Protein 6GGP (pdb70)

Sequence (212 aa):
AIIDEIKSRGYLLVGLSADFPPFEFVDEENGNIVGFDVDLAKEIARRLGVELKKIVDMTTFDGLIPSLLTKKIDVIIISGMTTITEERKKVVAFSDPYFFDDAGQVIVVRRKKDSSDFRPKKTYEDLVGKTVAVQIGTTGDIIEVSKYDGIKVVRFDDKKFTTDAFLLELKRGRADAVVLDSSSATARRAFVAKNPDLVVIISSGVLSSSEQYGIAVVRKEDTDLLEFINSSSVLREL

InterPro domains:
  IPR001320 Ionotropic glutamate receptor, C-terminal [SM00079] (29-246)
  IPR001638 Solute-binding protein family 3/N-terminal domain of MltF [PF00497] (30-245)
  IPR001638 Solute-binding protein family 3/N-terminal domain of MltF [SM00062] (29-246)

Structure (mmCIF, N/CA/C/O backbone):
data_6GGP
#
_entry.id   6GGP
#
_cell.length_a   34.707
_cell.length_b   71.063
_cell.length_c   88.386
_cell.angle_alpha   90.00
_cell.angle_beta   90.00
_cell.angle_gamma   90.00
#
_symmetry.space_group_name_H-M   'P 21 21 21'
#
loop_
_entity.id
_entity.type
_entity.pdbx_description
1 polymer 'Amino acid ABC transporter, periplasmic amino acid-binding protein'
2 water water
#
loop_
_atom_site.group_PDB
_atom_site.id
_atom_site.type_symbol
_atom_site.label_atom_id
_atom_site.label_alt_id
_atom_site.label_comp_id
_atom_site.label_asym_id
_atom_s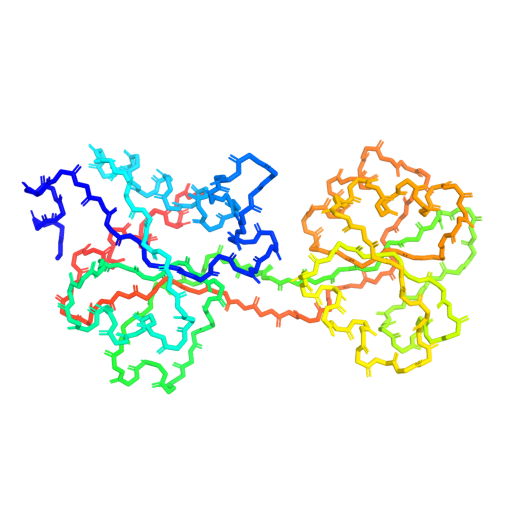ite.label_entity_id
_atom_site.label_seq_id
_atom_site.pdbx_PDB_ins_code
_atom_site.Cartn_x
_atom_site.Cartn_y
_atom_site.Cartn_z
_atom_site.occupancy
_atom_site.B_iso_or_equiv
_atom_site.auth_seq_id
_atom_site.auth_comp_id
_atom_site.auth_asym_id
_atom_site.auth_atom_id
_atom_site.pdbx_PDB_model_num
ATOM 1 N N . ALA A 1 1 ? 10.532 -8.963 -7.677 1.00 11.95 20 ALA A N 1
ATOM 2 C CA . ALA A 1 1 ? 9.407 -9.732 -7.180 1.00 10.52 20 ALA A CA 1
ATOM 3 C C . ALA A 1 1 ? 8.121 -8.958 -7.482 1.00 8.97 20 ALA A C 1
ATOM 4 O O . ALA A 1 1 ? 8.168 -7.966 -8.198 1.00 9.52 20 ALA A O 1
ATOM 6 N N A ILE A 1 2 ? 6.997 -9.386 -6.934 0.50 9.27 21 ILE A N 1
ATOM 7 N N B ILE A 1 2 ? 7.002 -9.408 -6.935 0.50 9.43 21 ILE A N 1
ATOM 8 C CA A ILE A 1 2 ? 5.760 -8.736 -7.289 0.50 8.80 21 ILE A CA 1
ATOM 9 C CA B ILE A 1 2 ? 5.740 -8.782 -7.229 0.50 9.18 21 ILE A CA 1
ATOM 10 C C A ILE A 1 2 ? 5.707 -7.305 -6.886 0.50 8.23 21 ILE A C 1
ATOM 11 C C B ILE A 1 2 ? 5.732 -7.322 -6.892 0.50 8.20 21 ILE A C 1
ATOM 12 O O A ILE A 1 2 ? 5.195 -6.464 -7.650 0.50 8.71 21 ILE A O 1
ATOM 13 O O B ILE A 1 2 ? 5.275 -6.485 -7.698 0.50 8.72 21 ILE A O 1
ATOM 22 N N . ASP A 1 3 ? 6.212 -6.962 -5.704 1.00 8.31 22 ASP A N 1
ATOM 23 C CA . ASP A 1 3 ? 6.149 -5.536 -5.300 1.00 8.20 22 ASP A CA 1
ATOM 24 C C . ASP A 1 3 ? 6.896 -4.653 -6.289 1.00 8.25 22 ASP A C 1
ATOM 25 O O . ASP A 1 3 ? 6.437 -3.562 -6.593 1.00 8.26 22 ASP A O 1
ATOM 30 N N . GLU A 1 4 ? 8.070 -5.094 -6.766 1.00 8.76 23 GLU A N 1
ATOM 31 C CA . GLU A 1 4 ? 8.845 -4.309 -7.707 1.00 8.75 23 GLU A CA 1
ATOM 32 C C . GLU A 1 4 ? 8.090 -4.138 -9.020 1.00 8.44 23 GLU A C 1
ATOM 33 O O . GLU A 1 4 ? 8.113 -3.049 -9.618 1.00 9.42 23 GLU A O 1
ATOM 39 N N . ILE A 1 5 ? 7.465 -5.194 -9.500 1.00 8.09 24 ILE A N 1
ATOM 40 C CA . ILE A 1 5 ? 6.719 -5.153 -10.755 1.00 8.03 24 ILE A CA 1
ATOM 41 C C . ILE A 1 5 ? 5.585 -4.174 -10.646 1.00 7.92 24 ILE A C 1
ATOM 42 O O . ILE A 1 5 ? 5.401 -3.302 -11.500 1.00 8.77 24 ILE A O 1
ATOM 47 N N . LYS A 1 6 ? 4.753 -4.339 -9.610 1.00 7.93 25 LYS A N 1
ATOM 48 C CA . LYS A 1 6 ? 3.609 -3.446 -9.474 1.00 7.85 25 LYS A CA 1
ATOM 49 C C . LYS A 1 6 ? 4.001 -2.028 -9.190 1.00 7.22 25 LYS A C 1
ATOM 50 O O . LYS A 1 6 ? 3.342 -1.094 -9.657 1.00 8.07 25 LYS A O 1
ATOM 56 N N . SER A 1 7 ? 5.076 -1.846 -8.442 1.00 7.54 26 SER A N 1
ATOM 57 C CA . SER A 1 7 ? 5.501 -0.485 -8.120 1.00 7.74 26 SER A CA 1
ATOM 58 C C . SER A 1 7 ? 6.079 0.218 -9.343 1.00 8.59 26 SER A C 1
ATOM 59 O O . SER A 1 7 ? 5.944 1.447 -9.429 1.00 9.64 26 SER A O 1
ATOM 62 N N . ARG A 1 8 ? 6.665 -0.508 -10.292 1.00 10.24 27 ARG A N 1
ATOM 63 C CA . ARG A 1 8 ? 7.104 0.132 -11.560 1.00 11.76 27 ARG A CA 1
ATOM 64 C C . ARG A 1 8 ? 6.017 0.244 -12.579 1.00 11.00 27 ARG A C 1
ATOM 65 O O . ARG A 1 8 ? 6.085 1.170 -13.402 1.00 12.16 27 ARG A O 1
ATOM 73 N N . GLY A 1 9 ? 5.047 -0.645 -12.555 1.00 10.39 28 GLY A N 1
ATOM 74 C CA . GLY A 1 9 ? 3.897 -0.579 -13.419 1.00 10.77 28 GLY A CA 1
ATOM 75 C C . GLY A 1 9 ? 3.947 -1.462 -14.686 1.00 10.19 28 GLY A C 1
ATOM 76 O O . GLY A 1 9 ? 3.024 -1.404 -15.522 1.00 12.05 28 GLY A O 1
ATOM 77 N N . TYR A 1 10 ? 4.998 -2.280 -14.802 1.00 9.78 29 TYR A N 1
ATOM 78 C CA . TYR A 1 10 ? 5.131 -3.106 -15.970 1.00 10.16 29 TYR A CA 1
ATOM 79 C C . TYR A 1 10 ? 5.961 -4.325 -15.606 1.00 9.01 29 TYR A C 1
ATOM 80 O O . TYR A 1 10 ? 6.878 -4.259 -14.783 1.00 9.83 29 TYR A O 1
ATOM 89 N N . LEU A 1 11 ? 5.677 -5.408 -16.301 1.00 9.17 30 LEU A N 1
ATOM 90 C CA . LEU A 1 11 ? 6.411 -6.689 -16.249 1.00 8.58 30 LEU A CA 1
ATOM 91 C C . LEU A 1 11 ? 7.428 -6.687 -17.360 1.00 7.82 30 LEU A C 1
ATOM 92 O O . LEU A 1 11 ? 7.065 -6.475 -18.506 1.00 9.59 30 LEU A O 1
ATOM 97 N N . LEU A 1 12 ? 8.680 -6.956 -17.011 1.00 7.90 31 LEU A N 1
ATOM 98 C CA . LEU A 1 12 ? 9.790 -7.032 -17.991 1.00 7.67 31 LEU A CA 1
ATOM 99 C C . LEU A 1 12 ? 10.032 -8.535 -18.305 1.00 7.33 31 LEU A C 1
ATOM 100 O O . LEU A 1 12 ? 10.470 -9.297 -17.445 1.00 8.01 31 LEU A O 1
ATOM 105 N N . VAL A 1 13 ? 9.758 -8.912 -19.538 1.00 7.34 32 VAL A N 1
ATOM 106 C CA . VAL A 1 13 ? 9.920 -10.279 -20.005 1.00 7.26 32 VAL A CA 1
ATOM 107 C C . VAL A 1 13 ? 11.050 -10.329 -21.028 1.00 7.12 32 VAL A C 1
ATOM 108 O O . VAL A 1 13 ? 10.975 -9.650 -22.034 1.00 8.21 32 VAL A O 1
ATOM 112 N N . GLY A 1 14 ? 12.087 -11.136 -20.750 1.00 7.15 33 GLY A N 1
ATOM 113 C CA . GLY A 1 14 ? 13.150 -11.337 -21.710 1.00 7.26 33 GLY A CA 1
ATOM 114 C C . GLY A 1 14 ? 12.876 -12.513 -22.625 1.00 6.66 33 GLY A C 1
ATOM 115 O O . GLY A 1 14 ? 12.392 -13.553 -22.207 1.00 6.78 33 GLY A O 1
ATOM 116 N N . LEU A 1 15 ? 13.245 -12.334 -23.886 1.00 6.65 34 LEU A N 1
ATOM 117 C CA . LEU A 1 15 ? 13.182 -13.383 -24.868 1.00 6.84 34 LEU A CA 1
ATOM 118 C C . LEU A 1 15 ? 14.170 -13.095 -25.995 1.00 6.42 34 LEU A C 1
ATOM 119 O O . LEU A 1 15 ? 14.737 -12.024 -26.071 1.00 7.18 34 LEU A O 1
ATOM 124 N N . SER A 1 16 ? 14.326 -14.095 -26.881 1.00 6.73 35 SER A N 1
ATOM 125 C CA . SER A 1 16 ? 15.096 -13.984 -28.098 1.00 6.80 35 SER A CA 1
ATOM 126 C C . SER A 1 16 ? 14.167 -14.215 -29.269 1.00 6.64 35 SER A C 1
ATOM 127 O O . SER A 1 16 ? 13.741 -15.350 -29.507 1.00 7.08 35 SER A O 1
ATOM 130 N N . ALA A 1 17 ? 13.836 -13.153 -29.988 1.00 6.84 36 ALA A N 1
ATOM 131 C CA . ALA A 1 17 ? 12.762 -13.158 -31.008 1.00 6.96 36 ALA A CA 1
ATOM 132 C C . ALA A 1 17 ? 13.203 -13.728 -32.341 1.00 7.16 36 ALA A C 1
ATOM 133 O O . ALA A 1 17 ? 13.034 -13.070 -33.384 1.00 8.20 36 ALA A O 1
ATOM 135 N N . ASP A 1 18 ? 13.717 -14.954 -32.324 1.00 7.25 37 ASP A N 1
ATOM 136 C CA . ASP A 1 18 ? 14.169 -15.673 -33.502 1.00 7.95 37 ASP A CA 1
ATOM 137 C C . ASP A 1 18 ? 13.673 -17.112 -33.459 1.00 8.23 37 ASP A C 1
ATOM 138 O O . ASP A 1 18 ? 14.323 -17.986 -34.014 1.00 9.71 37 ASP A O 1
ATOM 143 N N . PHE A 1 19 ? 12.524 -17.342 -32.857 1.00 7.61 38 PHE A N 1
ATOM 144 C CA . PHE A 1 19 ? 12.010 -18.677 -32.622 1.00 7.76 38 PHE A CA 1
ATOM 145 C C . PHE A 1 19 ? 10.516 -18.751 -32.821 1.00 7.52 38 PHE A C 1
ATOM 146 O O . PHE A 1 19 ? 9.736 -18.929 -31.894 1.00 7.39 38 PHE A O 1
ATOM 154 N N . PRO A 1 20 ? 10.059 -18.602 -34.074 1.00 7.63 39 PRO A N 1
ATOM 155 C CA . PRO A 1 20 ? 8.633 -18.812 -34.344 1.00 7.91 39 PRO A CA 1
ATOM 156 C C . PRO A 1 20 ? 8.270 -20.237 -34.017 1.00 7.90 39 PRO A C 1
ATOM 157 O O . PRO A 1 20 ? 9.092 -21.131 -34.211 1.00 7.94 39 PRO A O 1
ATOM 161 N N . PRO A 1 21 ? 7.018 -20.486 -33.602 1.00 7.73 40 PRO A N 1
ATOM 162 C CA . PRO A 1 21 ? 5.912 -19.534 -33.364 1.00 7.45 40 PRO A CA 1
ATOM 163 C C . PRO A 1 21 ? 5.872 -19.019 -31.940 1.00 7.72 40 PRO A C 1
ATOM 164 O O . PRO A 1 21 ? 4.867 -18.424 -31.551 1.00 8.23 40 PRO A O 1
ATOM 168 N N . PHE A 1 22 ? 6.940 -19.199 -31.180 1.00 7.57 41 PHE A N 1
ATOM 169 C CA . PHE A 1 22 ? 6.978 -18.806 -29.764 1.00 7.21 41 PHE A CA 1
ATOM 170 C C . PHE A 1 22 ? 7.301 -17.329 -29.595 1.00 6.94 41 PHE A C 1
ATOM 171 O O . PHE A 1 22 ? 6.612 -16.642 -28.841 1.00 7.14 41 PHE A O 1
ATOM 179 N N . GLU A 1 23 ? 8.325 -16.847 -30.273 1.00 7.17 42 GLU A N 1
ATOM 180 C CA . GLU A 1 23 ? 8.678 -15.426 -30.284 1.00 7.18 42 GLU A CA 1
ATOM 181 C C . GLU A 1 23 ? 9.350 -15.128 -31.585 1.00 7.27 42 GLU A C 1
ATOM 182 O O . GLU A 1 23 ? 10.374 -15.743 -31.916 1.00 8.06 42 GLU A O 1
ATOM 188 N N . PHE A 1 24 ? 8.839 -14.154 -32.335 1.00 7.94 43 PHE A N 1
ATOM 189 C CA . PHE A 1 24 ? 9.404 -13.802 -33.622 1.00 9.00 43 PHE A CA 1
ATOM 190 C C . PHE A 1 24 ? 8.956 -12.390 -33.964 1.00 8.53 43 PHE A C 1
ATOM 191 O O . PHE A 1 24 ? 8.031 -11.867 -33.381 1.00 9.26 43 PHE A O 1
ATOM 199 N N . VAL A 1 25 ? 9.608 -11.805 -34.953 1.00 10.48 44 VAL A N 1
ATOM 200 C CA . VAL A 1 25 ? 9.237 -10.475 -35.433 1.00 9.91 44 VAL A CA 1
ATOM 201 C C . VAL A 1 25 ? 8.364 -10.650 -36.665 1.00 10.25 44 VAL A C 1
ATOM 202 O O . VAL A 1 25 ? 8.785 -11.274 -37.635 1.00 11.91 44 VAL A O 1
ATOM 206 N N . ASP A 1 26 ? 7.150 -10.106 -36.648 1.00 8.73 45 ASP A N 1
ATOM 207 C CA . ASP A 1 26 ? 6.238 -10.206 -37.750 1.00 9.61 45 ASP A CA 1
ATOM 208 C C . ASP A 1 26 ? 6.618 -9.236 -38.855 1.00 8.77 45 ASP A C 1
ATOM 209 O O . ASP A 1 26 ? 7.590 -8.499 -38.775 1.00 8.65 45 ASP A O 1
ATOM 214 N N . GLU A 1 27 ? 5.831 -9.249 -39.923 1.00 9.57 46 GLU A N 1
ATOM 215 C CA A GLU A 1 27 ? 6.121 -8.453 -41.123 0.50 9.68 46 GLU A CA 1
ATOM 216 C CA B GLU A 1 27 ? 6.145 -8.470 -41.113 0.50 9.85 46 GLU A CA 1
ATOM 217 C C . GLU A 1 27 ? 6.066 -6.966 -40.864 1.00 9.01 46 GLU A C 1
ATOM 218 O O . GLU A 1 27 ? 6.626 -6.214 -41.662 1.00 10.84 46 GLU A O 1
ATOM 229 N N . ASN A 1 28 ? 5.391 -6.540 -39.817 1.00 9.70 47 ASN A N 1
ATOM 230 C CA . ASN A 1 28 ? 5.285 -5.128 -39.450 1.00 10.56 47 ASN A CA 1
ATOM 231 C C . ASN A 1 28 ? 6.216 -4.700 -38.354 1.00 10.52 47 ASN A C 1
ATOM 232 O O . ASN A 1 28 ? 6.137 -3.558 -37.904 1.00 12.81 47 ASN A O 1
ATOM 237 N N . GLY A 1 29 ? 7.117 -5.607 -37.933 1.00 9.94 48 GLY A N 1
ATOM 238 C CA . GLY A 1 29 ? 8.097 -5.246 -36.980 1.00 10.16 48 GLY A CA 1
ATOM 239 C C . GLY A 1 29 ? 7.708 -5.448 -35.540 1.00 10.52 48 GLY A C 1
ATOM 240 O O . GLY A 1 29 ? 8.403 -4.895 -34.684 1.00 14.04 48 GLY A O 1
ATOM 241 N N . ASN A 1 30 ? 6.646 -6.185 -35.255 1.00 8.96 49 ASN A N 1
ATOM 242 C CA . ASN A 1 30 ? 6.215 -6.458 -33.897 1.00 9.32 49 ASN A CA 1
ATOM 243 C C . ASN A 1 30 ? 6.664 -7.798 -33.440 1.00 8.26 49 ASN A C 1
ATOM 244 O O . ASN A 1 30 ? 6.614 -8.782 -34.174 1.00 8.89 49 ASN A O 1
ATOM 249 N N . ILE A 1 31 ? 7.050 -7.885 -32.178 1.00 8.62 50 ILE A N 1
ATOM 250 C CA . ILE A 1 31 ? 7.414 -9.185 -31.562 1.00 8.41 50 ILE A CA 1
ATOM 251 C C . ILE A 1 31 ? 6.111 -9.865 -31.103 1.00 8.31 50 ILE A C 1
ATOM 252 O O . ILE A 1 31 ? 5.354 -9.302 -30.311 1.00 9.34 50 ILE A O 1
ATOM 257 N N . VAL A 1 32 ? 5.883 -11.044 -31.635 1.00 8.20 51 VAL A N 1
ATOM 258 C CA . VAL A 1 32 ? 4.647 -11.792 -31.432 1.00 8.28 51 VAL A CA 1
ATOM 259 C C . VAL A 1 32 ? 4.983 -13.277 -31.197 1.00 7.76 51 VAL A C 1
ATOM 260 O O . VAL A 1 32 ? 6.120 -13.704 -31.402 1.00 8.47 51 VAL A O 1
ATOM 264 N N . GLY A 1 33 ? 3.973 -14.042 -30.775 1.00 7.69 52 GLY A N 1
ATOM 265 C CA . GLY A 1 33 ? 4.084 -15.466 -30.682 1.00 7.55 52 GLY A CA 1
ATOM 266 C C . GLY A 1 33 ? 3.450 -16.001 -29.416 1.00 7.49 52 GLY A C 1
ATOM 267 O O . GLY A 1 33 ? 2.952 -15.265 -28.584 1.00 7.71 52 GLY A O 1
ATOM 268 N N . PHE A 1 34 ? 3.497 -17.330 -29.263 1.00 7.40 53 PHE A N 1
ATOM 269 C CA . PHE A 1 34 ? 2.839 -17.975 -28.152 1.00 7.75 53 PHE A CA 1
ATOM 270 C C . PHE A 1 34 ? 3.404 -17.489 -26.799 1.00 7.02 53 PHE A C 1
ATOM 271 O O . PHE A 1 34 ? 2.671 -17.395 -25.819 1.00 7.78 53 PHE A O 1
ATOM 279 N N . ASP A 1 35 ? 4.710 -17.277 -26.741 1.00 7.02 54 ASP A N 1
ATOM 280 C CA . ASP A 1 35 ? 5.327 -16.810 -25.497 1.00 7.09 54 ASP A CA 1
ATOM 281 C C . ASP A 1 35 ? 4.920 -15.371 -25.180 1.00 7.02 54 ASP A C 1
ATOM 282 O O . ASP A 1 35 ? 4.754 -15.001 -24.033 1.00 7.43 54 ASP A O 1
ATOM 287 N N . VAL A 1 36 ? 4.764 -14.547 -26.229 1.00 7.20 55 VAL A N 1
ATOM 288 C CA . VAL A 1 36 ? 4.245 -13.220 -26.047 1.00 7.51 55 VAL A CA 1
ATOM 289 C C . VAL A 1 36 ? 2.798 -13.262 -25.549 1.00 7.57 55 VAL A C 1
ATOM 290 O O . VAL A 1 36 ? 2.425 -12.494 -24.656 1.00 8.11 55 VAL A O 1
ATOM 294 N N . ASP A 1 37 ? 1.977 -14.167 -26.102 1.00 7.87 56 ASP A N 1
ATOM 295 C CA . ASP A 1 37 ? 0.598 -14.299 -25.669 1.00 7.98 56 ASP A CA 1
ATOM 296 C C . ASP A 1 37 ? 0.541 -14.654 -24.169 1.00 7.70 56 ASP A C 1
ATOM 297 O O . ASP A 1 37 ? -0.254 -14.113 -23.401 1.00 8.46 56 ASP A O 1
ATOM 302 N N . LEU A 1 38 ? 1.408 -15.553 -23.746 1.00 7.69 57 LEU A N 1
ATOM 303 C CA . LEU A 1 38 ? 1.468 -15.957 -22.344 1.00 7.67 57 LEU A CA 1
ATOM 304 C C . LEU A 1 38 ? 1.906 -14.790 -21.494 1.00 7.31 57 LEU A C 1
ATOM 305 O O . LEU A 1 38 ? 1.343 -14.516 -20.428 1.00 8.00 57 LEU A O 1
ATOM 310 N N . ALA A 1 39 ? 2.967 -14.107 -21.904 1.00 7.60 58 ALA A N 1
ATOM 311 C CA . ALA A 1 39 ? 3.431 -12.914 -21.211 1.00 7.88 58 ALA A CA 1
ATOM 312 C C . ALA A 1 39 ? 2.318 -11.890 -21.018 1.00 7.75 58 ALA A C 1
ATOM 313 O O . ALA A 1 39 ? 2.169 -11.301 -19.956 1.00 8.13 58 ALA A O 1
ATOM 315 N N . LYS A 1 40 ? 1.544 -11.666 -22.080 1.00 7.75 59 LYS A N 1
ATOM 316 C CA . LYS A 1 40 ? 0.447 -10.734 -22.013 1.00 7.98 59 LYS A CA 1
ATOM 317 C C . LYS A 1 40 ? -0.575 -11.157 -20.991 1.00 7.89 59 LYS A C 1
ATOM 318 O O . LYS A 1 40 ? -1.153 -10.321 -20.276 1.00 8.54 59 LYS A O 1
ATOM 324 N N . GLU A 1 41 ? -0.867 -12.446 -20.918 1.00 7.87 60 GLU A N 1
ATOM 325 C CA . GLU A 1 41 ? -1.859 -12.972 -19.988 1.00 8.32 60 GLU A CA 1
ATOM 326 C C . GLU A 1 41 ? -1.390 -12.849 -18.531 1.00 7.87 60 GLU A C 1
ATOM 327 O O . GLU A 1 41 ? -2.177 -12.507 -17.657 1.00 8.56 60 GLU A O 1
ATOM 333 N N . ILE A 1 42 ? -0.116 -13.115 -18.294 1.00 7.87 61 ILE A N 1
ATOM 334 C CA . ILE A 1 42 ? 0.438 -12.931 -16.973 1.00 8.33 61 ILE A CA 1
ATOM 335 C C . ILE A 1 42 ? 0.377 -11.460 -16.564 1.00 7.47 61 ILE A C 1
ATOM 336 O O . ILE A 1 42 ? -0.054 -11.121 -15.464 1.00 8.60 61 ILE A O 1
ATOM 341 N N . ALA A 1 43 ? 0.747 -10.586 -17.468 1.00 7.86 62 ALA A N 1
ATOM 342 C CA . ALA A 1 43 ? 0.661 -9.137 -17.204 1.00 7.80 62 ALA A CA 1
ATOM 343 C C . ALA A 1 43 ? -0.767 -8.706 -16.955 1.00 8.05 62 ALA A C 1
ATOM 344 O O . ALA A 1 43 ? -1.018 -7.931 -16.032 1.00 8.80 62 ALA A O 1
ATOM 346 N N . ARG A 1 44 ? -1.709 -9.238 -17.711 1.00 8.14 63 ARG A N 1
ATOM 347 C CA . ARG A 1 44 ? -3.118 -8.905 -17.525 1.00 8.81 63 ARG A CA 1
ATOM 348 C C . ARG A 1 44 ? -3.582 -9.279 -16.133 1.00 8.74 63 ARG A C 1
ATOM 349 O O . ARG A 1 44 ? -4.273 -8.531 -15.436 1.00 9.61 63 ARG A O 1
ATOM 357 N N . ARG A 1 45 ? -3.205 -10.485 -15.706 1.00 9.21 64 ARG A N 1
ATOM 358 C CA . ARG A 1 45 ? -3.615 -10.986 -14.389 1.00 8.89 64 ARG A CA 1
ATOM 359 C C . ARG A 1 45 ? -2.953 -10.235 -13.254 1.00 9.26 64 ARG A C 1
ATOM 360 O O . ARG A 1 45 ? -3.558 -10.061 -12.217 1.00 10.69 64 ARG A O 1
ATOM 368 N N . LEU A 1 46 ? -1.731 -9.749 -13.447 1.00 9.23 65 LEU A N 1
ATOM 369 C CA . LEU A 1 46 ? -1.106 -8.842 -12.510 1.00 9.83 65 LEU A CA 1
ATOM 370 C C . LEU A 1 46 ? -1.744 -7.435 -12.520 1.00 9.50 65 LEU A C 1
ATOM 371 O O . LEU A 1 46 ? -1.706 -6.716 -11.537 1.00 10.48 65 LEU A O 1
ATOM 376 N N . GLY A 1 47 ? -2.290 -7.070 -13.671 1.00 9.91 66 GLY A N 1
ATOM 377 C CA . GLY A 1 47 ? -2.829 -5.742 -13.923 1.00 10.03 66 GLY A CA 1
ATOM 378 C C . GLY A 1 47 ? -1.829 -4.656 -14.297 1.00 9.30 66 GLY A C 1
ATOM 379 O O . GLY A 1 47 ? -2.089 -3.511 -14.080 1.00 11.88 66 GLY A O 1
ATOM 380 N N . VAL A 1 48 ? -0.708 -5.092 -14.888 1.00 9.70 67 VAL A N 1
ATOM 381 C CA . VAL A 1 48 ? 0.351 -4.200 -15.257 1.00 9.54 67 VAL A CA 1
ATOM 382 C C . VAL A 1 48 ? 0.571 -4.276 -16.780 1.00 9.35 67 VAL A C 1
ATOM 383 O O . VAL A 1 48 ? 0.136 -5.214 -17.431 1.00 10.56 67 VAL A O 1
ATOM 387 N N . GLU A 1 49 ? 1.324 -3.327 -17.313 1.00 10.41 68 GLU A N 1
ATOM 388 C CA . GLU A 1 49 ? 1.712 -3.360 -18.722 1.00 11.14 68 GLU A CA 1
ATOM 389 C C . GLU A 1 49 ? 2.804 -4.388 -18.907 1.00 9.42 68 GLU A C 1
ATOM 390 O O . GLU A 1 49 ? 3.462 -4.805 -17.980 1.00 11.94 68 GLU A O 1
ATOM 396 N N . LEU A 1 50 ? 2.980 -4.828 -20.128 1.00 10.27 69 LEU A N 1
ATOM 397 C CA . LEU A 1 50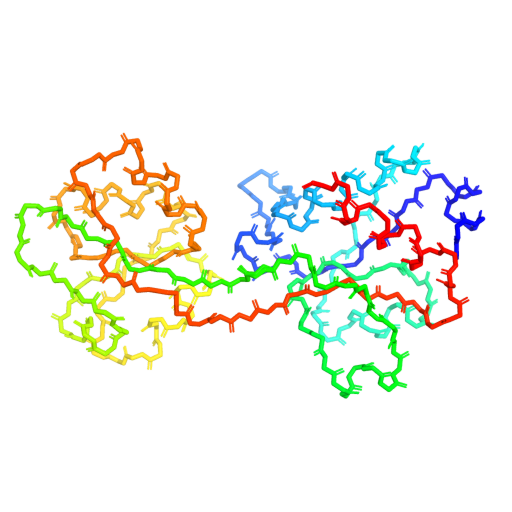 ? 4.029 -5.731 -20.543 1.00 9.21 69 LEU A CA 1
ATOM 398 C C . LEU A 1 50 ? 5.076 -4.973 -21.305 1.00 8.75 69 LEU A C 1
ATOM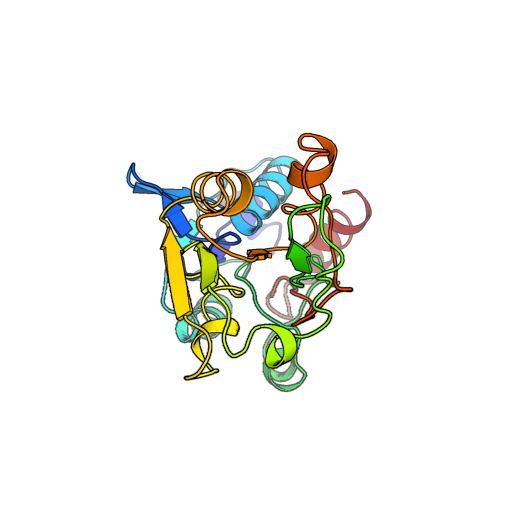 399 O O . LEU A 1 50 ? 4.740 -4.287 -22.269 1.00 10.54 69 LEU A O 1
ATOM 404 N N . LYS A 1 51 ? 6.367 -5.203 -20.963 1.00 8.80 70 LYS A N 1
ATOM 405 C CA A LYS A 1 51 ? 7.463 -4.785 -21.787 0.50 9.85 70 LYS A CA 1
ATOM 406 C CA B LYS A 1 51 ? 7.458 -4.782 -21.763 0.50 9.24 70 LYS A CA 1
ATOM 407 C C . LYS A 1 51 ? 8.321 -6.004 -22.107 1.00 8.42 70 LYS A C 1
ATOM 408 O O . LYS A 1 51 ? 8.885 -6.634 -21.241 1.00 10.25 70 LYS A O 1
ATOM 419 N N . ILE A 1 52 ? 8.491 -6.248 -23.395 1.00 9.70 71 ILE A N 1
ATOM 420 C CA . ILE A 1 52 ? 9.337 -7.306 -23.897 1.00 9.31 71 ILE A CA 1
ATOM 421 C C . ILE A 1 52 ? 10.716 -6.760 -24.122 1.00 9.35 71 ILE A C 1
ATOM 422 O O . ILE A 1 52 ? 10.884 -5.686 -24.760 1.00 11.46 71 ILE A O 1
ATOM 427 N N . VAL A 1 53 ? 11.743 -7.477 -23.668 1.00 9.07 72 VAL A N 1
ATOM 428 C CA . VAL A 1 53 ? 13.114 -7.129 -23.863 1.00 9.06 72 VAL A CA 1
ATOM 429 C C . VAL A 1 53 ? 13.760 -8.232 -24.723 1.00 8.38 72 VAL A C 1
ATOM 430 O O . VAL A 1 53 ? 13.935 -9.358 -24.246 1.00 8.71 72 VAL A O 1
ATOM 434 N N . ASP A 1 54 ? 14.073 -7.915 -25.960 1.00 8.19 73 ASP A N 1
ATOM 435 C CA . ASP A 1 54 ? 14.654 -8.866 -26.908 1.00 7.91 73 ASP A CA 1
ATOM 436 C C . ASP A 1 54 ? 16.158 -8.848 -26.777 1.00 8.14 73 ASP A C 1
ATOM 437 O O . ASP A 1 54 ? 16.798 -7.796 -26.717 1.00 10.87 73 ASP A O 1
ATOM 442 N N . MET A 1 55 ? 16.754 -10.037 -26.747 1.00 8.00 74 MET A N 1
ATOM 443 C CA . MET A 1 55 ? 18.191 -10.192 -26.639 1.00 8.51 74 MET A CA 1
ATOM 444 C C . MET A 1 55 ? 18.618 -11.540 -27.154 1.00 8.54 74 MET A C 1
ATOM 445 O O . MET A 1 55 ? 17.811 -12.365 -27.516 1.00 8.66 74 MET A O 1
ATOM 450 N N . THR A 1 56 ? 19.923 -11.784 -27.209 1.00 10.00 75 THR A N 1
ATOM 451 C CA A THR A 1 56 ? 20.440 -13.084 -27.555 0.50 11.08 75 THR A CA 1
ATOM 452 C CA B THR A 1 56 ? 20.461 -13.058 -27.538 0.50 9.70 75 THR A CA 1
ATOM 453 C C . THR A 1 56 ? 20.023 -14.113 -26.526 1.00 9.63 75 THR A C 1
ATOM 454 O O . THR A 1 56 ? 19.992 -13.813 -25.333 1.00 10.43 75 THR A O 1
ATOM 461 N N . PHE A 1 57 ? 19.725 -15.324 -26.957 1.00 10.20 76 PHE A N 1
ATOM 462 C CA . PHE A 1 57 ? 19.236 -16.328 -26.038 1.00 10.12 76 PHE A CA 1
ATOM 463 C C . PHE A 1 57 ? 20.189 -16.561 -24.873 1.00 10.11 76 PHE A C 1
ATOM 464 O O . PHE A 1 57 ? 19.778 -16.640 -23.720 1.00 10.17 76 PHE A O 1
ATOM 472 N N . ASP A 1 58 ? 21.509 -16.682 -25.155 1.00 10.79 77 ASP A N 1
ATOM 473 C CA . ASP A 1 58 ? 22.479 -16.860 -24.087 1.00 11.44 77 ASP A CA 1
ATOM 474 C C . ASP A 1 58 ? 22.668 -15.669 -23.166 1.00 10.96 77 ASP A C 1
ATOM 475 O O . ASP A 1 58 ? 23.284 -15.767 -22.120 1.00 12.57 77 ASP A O 1
ATOM 480 N N . GLY A 1 59 ? 22.088 -14.535 -23.504 1.00 10.37 78 GLY A N 1
ATOM 481 C CA . GLY A 1 59 ? 22.049 -13.375 -22.650 1.00 10.49 78 GLY A CA 1
ATOM 482 C C . GLY A 1 59 ? 20.880 -13.336 -21.658 1.00 9.53 78 GLY A C 1
ATOM 483 O O . GLY A 1 59 ? 20.870 -12.507 -20.774 1.00 9.66 78 GLY A O 1
ATOM 484 N N . LEU A 1 60 ? 19.916 -14.254 -21.795 1.00 9.10 79 LEU A N 1
ATOM 485 C CA . LEU A 1 60 ? 18.701 -14.212 -21.005 1.00 8.22 79 LEU A CA 1
ATOM 486 C C . LEU A 1 60 ? 18.947 -14.448 -19.533 1.00 8.05 79 LEU A C 1
ATOM 487 O O . LEU A 1 60 ? 18.519 -13.653 -18.701 1.00 8.44 79 LEU A O 1
ATOM 492 N N . ILE A 1 61 ? 19.613 -15.540 -19.192 1.00 8.52 80 ILE A N 1
ATOM 493 C CA . ILE A 1 61 ? 19.894 -15.805 -17.778 1.00 8.75 80 ILE A CA 1
ATOM 494 C C . ILE A 1 61 ? 20.763 -14.711 -17.191 1.00 9.16 80 ILE A C 1
ATOM 495 O O . ILE A 1 61 ? 20.447 -14.194 -16.111 1.00 9.55 80 ILE A O 1
ATOM 500 N N . PRO A 1 62 ? 21.845 -14.264 -17.867 1.00 9.97 81 PRO A N 1
ATOM 501 C CA . PRO A 1 62 ? 22.567 -13.096 -17.326 1.00 10.56 81 PRO A CA 1
ATOM 502 C C . PRO A 1 62 ? 21.687 -11.897 -17.037 1.00 10.24 81 PRO A C 1
ATOM 503 O O . PRO A 1 62 ? 21.857 -11.247 -16.018 1.00 10.82 81 PRO A O 1
ATOM 507 N N . SER A 1 63 ? 20.779 -11.593 -17.942 1.00 9.74 82 SER A N 1
ATOM 508 C CA . SER A 1 63 ? 19.898 -10.441 -17.779 1.00 9.34 82 SER A CA 1
ATOM 509 C C . SER A 1 63 ? 18.974 -10.623 -16.622 1.00 9.67 82 SER A C 1
ATOM 510 O O . SER A 1 63 ? 18.709 -9.703 -15.846 1.00 10.81 82 SER A O 1
ATOM 513 N N . LEU A 1 64 ? 18.409 -11.832 -16.456 1.00 9.08 83 LEU A N 1
ATOM 514 C CA . LEU A 1 64 ? 17.562 -12.115 -15.348 1.00 9.19 83 LEU A CA 1
ATOM 515 C C . LEU A 1 64 ? 18.306 -11.915 -14.028 1.00 9.66 83 LEU A C 1
ATOM 516 O O . LEU A 1 64 ? 17.806 -11.333 -13.068 1.00 10.03 83 LEU A O 1
ATOM 521 N N . LEU A 1 65 ? 19.539 -12.410 -13.973 1.00 10.11 84 LEU A N 1
ATOM 522 C CA . LEU A 1 65 ? 20.322 -12.272 -12.743 1.00 10.84 84 LEU A CA 1
ATOM 523 C C . LEU A 1 65 ? 20.672 -10.821 -12.413 1.00 12.45 84 LEU A C 1
ATOM 524 O O . LEU A 1 65 ? 20.783 -10.508 -11.234 1.00 14.94 84 LEU A O 1
ATOM 529 N N . THR A 1 66 ? 20.823 -9.970 -13.401 1.00 12.71 85 THR A N 1
ATOM 530 C CA . THR A 1 66 ? 21.041 -8.507 -13.167 1.00 13.54 85 THR A CA 1
ATOM 531 C C . THR A 1 66 ? 19.776 -7.755 -12.900 1.00 11.95 85 THR A C 1
ATOM 532 O O . THR A 1 66 ? 19.872 -6.549 -12.624 1.00 14.08 85 THR A O 1
ATOM 536 N N . LYS A 1 67 ? 18.612 -8.338 -12.998 1.00 11.51 86 LYS A N 1
ATOM 537 C CA . LYS A 1 67 ? 17.330 -7.694 -12.731 1.00 10.73 86 LYS A CA 1
ATOM 538 C C . LYS A 1 67 ? 16.856 -6.783 -13.855 1.00 10.87 86 LYS A C 1
ATOM 539 O O . LYS A 1 67 ? 15.792 -6.134 -13.729 1.00 11.86 86 LYS A O 1
ATOM 545 N N . LYS A 1 68 ? 17.514 -6.868 -15.018 1.00 11.31 87 LYS A N 1
ATOM 546 C CA . LYS A 1 68 ? 17.072 -6.114 -16.138 1.00 11.28 87 LYS A CA 1
ATOM 547 C C . LYS A 1 68 ? 15.747 -6.674 -16.737 1.00 10.17 87 LYS A C 1
ATOM 548 O O . LYS A 1 68 ? 15.028 -5.984 -17.443 1.00 11.48 87 LYS A O 1
ATOM 554 N N . ILE A 1 69 ? 15.474 -7.938 -16.443 1.00 9.06 88 ILE A N 1
ATOM 555 C CA . ILE A 1 69 ? 14.172 -8.542 -16.735 1.00 8.56 88 ILE A CA 1
ATOM 556 C C . ILE A 1 69 ? 13.679 -9.230 -15.477 1.00 8.00 88 ILE A C 1
ATOM 557 O O . ILE A 1 69 ? 14.469 -9.577 -14.594 1.00 9.20 88 ILE A O 1
ATOM 562 N N . ASP A 1 70 ? 12.371 -9.389 -15.380 1.00 7.73 89 ASP A N 1
ATOM 563 C CA . ASP A 1 70 ? 11.738 -10.093 -14.266 1.00 8.76 89 ASP A CA 1
ATOM 564 C C . ASP A 1 70 ? 11.636 -11.593 -14.460 1.00 7.60 89 ASP A C 1
ATOM 565 O O . ASP A 1 70 ? 11.720 -12.354 -13.511 1.00 8.29 89 ASP A O 1
ATOM 570 N N . VAL A 1 71 ? 11.420 -12.019 -15.715 1.00 7.41 90 VAL A N 1
ATOM 571 C CA . VAL A 1 71 ? 11.245 -13.396 -16.070 1.00 7.10 90 VAL A CA 1
ATOM 572 C C . VAL A 1 71 ? 11.790 -13.614 -17.467 1.00 6.91 90 VAL A C 1
ATOM 573 O O . VAL A 1 71 ? 11.913 -12.691 -18.241 1.00 7.39 90 VAL A O 1
ATOM 577 N N . ILE A 1 72 ? 12.034 -14.882 -17.795 1.00 6.88 91 ILE A N 1
ATOM 578 C CA . ILE A 1 72 ? 12.332 -15.357 -19.149 1.00 6.71 91 ILE A CA 1
ATOM 579 C C . ILE A 1 72 ? 11.167 -16.197 -19.642 1.00 6.38 91 ILE A C 1
ATOM 580 O O . ILE A 1 72 ? 10.828 -17.183 -18.990 1.00 7.27 91 ILE A O 1
ATOM 585 N N . ILE A 1 73 ? 10.612 -15.815 -20.786 1.00 6.65 92 ILE A N 1
ATOM 586 C CA A ILE A 1 73 ? 9.593 -16.637 -21.461 0.50 6.37 92 ILE A CA 1
ATOM 587 C CA B ILE A 1 73 ? 9.584 -16.626 -21.461 0.50 7.63 92 ILE A CA 1
ATOM 588 C C . ILE A 1 73 ? 10.039 -16.694 -22.917 1.00 6.71 92 ILE A C 1
ATOM 589 O O . ILE A 1 73 ? 9.783 -15.800 -23.695 1.00 7.17 92 ILE A O 1
ATOM 598 N N . SER A 1 74 ? 10.828 -17.764 -23.254 1.00 6.86 93 SER A N 1
ATOM 599 C CA . SER A 1 74 ? 11.555 -17.739 -24.515 1.00 6.82 93 SER A CA 1
ATOM 600 C C . SER A 1 74 ? 11.909 -19.123 -24.998 1.00 7.05 93 SER A C 1
ATOM 601 O O . SER A 1 74 ? 13.059 -19.386 -25.344 1.00 8.26 93 SER A O 1
ATOM 604 N N . GLY A 1 75 ? 10.957 -20.076 -25.016 1.00 7.19 94 GLY A N 1
ATOM 605 C CA . GLY A 1 75 ? 11.307 -21.389 -25.529 1.00 7.96 94 GLY A CA 1
ATOM 606 C C . GLY A 1 75 ? 12.439 -22.028 -24.765 1.00 7.85 94 GLY A C 1
ATOM 607 O O . GLY A 1 75 ? 13.303 -22.689 -25.363 1.00 8.78 94 GLY A O 1
ATOM 608 N N . MET A 1 76 ? 12.452 -21.842 -23.447 1.00 7.87 95 MET A N 1
ATOM 609 C CA . MET A 1 76 ? 13.563 -22.296 -22.598 1.00 8.61 95 MET A CA 1
ATOM 610 C C . MET A 1 76 ? 13.172 -23.561 -21.871 1.00 8.27 95 MET A C 1
ATOM 611 O O . MET A 1 76 ? 12.224 -23.590 -21.106 1.00 8.72 95 MET A O 1
ATOM 616 N N . THR A 1 77 ? 13.940 -24.626 -22.096 1.00 9.36 96 THR A N 1
ATOM 617 C CA A THR A 1 77 ? 13.768 -25.883 -21.380 0.50 10.76 96 THR A CA 1
ATOM 618 C CA B THR A 1 77 ? 13.754 -25.875 -21.369 0.50 9.89 96 THR A CA 1
ATOM 619 C C . THR A 1 77 ? 14.244 -25.756 -19.934 1.00 10.33 96 THR A C 1
ATOM 620 O O . THR A 1 77 ? 15.134 -24.995 -19.585 1.00 10.70 96 THR A O 1
ATOM 627 N N . ILE A 1 78 ? 13.634 -26.585 -19.063 1.00 11.55 97 ILE A N 1
ATOM 628 C CA . ILE A 1 78 ? 13.918 -26.635 -17.670 1.00 11.59 97 ILE A CA 1
ATOM 629 C C . ILE A 1 78 ? 15.006 -27.677 -17.479 1.00 12.40 97 ILE A C 1
ATOM 630 O O . ILE A 1 78 ? 14.737 -28.883 -17.595 1.00 16.14 97 ILE A O 1
ATOM 635 N N . THR A 1 79 ? 16.215 -27.261 -17.246 1.00 13.44 98 THR A N 1
ATOM 636 C CA . THR A 1 79 ? 17.308 -28.153 -17.064 1.00 14.01 98 THR A CA 1
ATOM 637 C C . THR A 1 79 ? 17.964 -27.994 -15.740 1.00 14.73 98 THR A C 1
ATOM 638 O O . THR A 1 79 ? 17.940 -26.937 -15.102 1.00 13.32 98 THR A O 1
ATOM 642 N N . GLU A 1 80 ? 18.587 -29.066 -15.275 1.00 16.52 99 GLU A N 1
ATOM 643 C CA . GLU A 1 80 ? 19.266 -29.024 -13.977 1.00 16.35 99 GLU A CA 1
ATOM 644 C C . GLU A 1 80 ? 20.391 -27.971 -13.991 1.00 15.34 99 GLU A C 1
ATOM 645 O O . GLU A 1 80 ? 20.667 -27.293 -13.025 1.00 15.42 99 GLU A O 1
ATOM 651 N N . GLU A 1 81 ? 21.059 -27.861 -15.129 1.00 15.19 100 GLU A N 1
ATOM 652 C CA . GLU A 1 81 ? 22.120 -26.915 -15.253 1.00 16.34 100 GLU A CA 1
ATOM 653 C C . GLU A 1 81 ? 21.591 -25.453 -15.061 1.00 14.85 100 GLU A C 1
ATOM 654 O O . GLU A 1 81 ? 22.211 -24.643 -14.317 1.00 15.56 100 GLU A O 1
ATOM 660 N N . ARG A 1 82 ? 20.483 -25.103 -15.670 1.00 13.03 101 ARG A N 1
ATOM 661 C CA . ARG A 1 82 ? 19.911 -23.772 -15.456 1.00 12.15 101 ARG A CA 1
ATOM 662 C C . ARG A 1 82 ? 19.381 -23.617 -14.081 1.00 11.11 101 ARG A C 1
ATOM 663 O O . ARG A 1 82 ? 19.475 -22.536 -13.498 1.00 11.32 101 ARG A O 1
ATOM 671 N N . LYS A 1 83 ? 18.841 -24.708 -13.475 1.00 11.41 102 LYS A N 1
ATOM 672 C CA . LYS A 1 83 ? 18.329 -24.661 -12.125 1.00 11.42 102 LYS A CA 1
ATOM 673 C C . LYS A 1 83 ? 19.384 -24.431 -11.047 1.00 11.55 102 LYS A C 1
ATOM 674 O O . LYS A 1 83 ? 19.049 -24.101 -9.939 1.00 1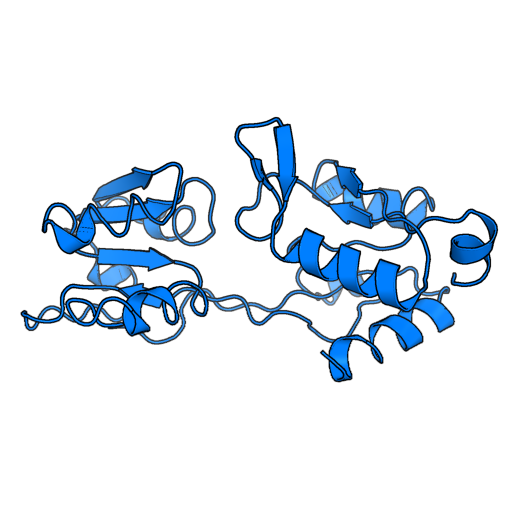3.06 102 LYS A O 1
ATOM 680 N N . LYS A 1 84 ? 20.656 -24.518 -11.421 1.00 11.23 103 LYS A N 1
ATOM 681 C CA . LYS A 1 84 ? 21.679 -24.141 -10.487 1.00 11.88 103 LYS A CA 1
ATOM 682 C C . LYS A 1 84 ? 21.636 -22.653 -10.197 1.00 11.71 103 LYS A C 1
ATOM 683 O O . LYS A 1 84 ? 22.061 -22.241 -9.111 1.00 12.33 103 LYS A O 1
ATOM 689 N N . VAL A 1 85 ? 21.138 -21.843 -11.147 1.00 11.34 104 VAL A N 1
ATOM 690 C CA . VAL A 1 85 ? 21.208 -20.372 -10.991 1.00 11.34 104 VAL A CA 1
ATOM 691 C C . VAL A 1 85 ? 19.865 -19.666 -11.057 1.00 10.14 104 VAL A C 1
ATOM 692 O O . VAL A 1 85 ? 19.813 -18.542 -10.553 1.00 11.19 104 VAL A O 1
ATOM 696 N N . VAL A 1 86 ? 18.830 -20.294 -11.623 1.00 10.12 105 VAL A N 1
ATOM 697 C CA . VAL A 1 86 ? 17.478 -19.682 -11.670 1.00 9.71 105 VAL A CA 1
ATOM 698 C C . VAL A 1 86 ? 16.477 -20.729 -11.234 1.00 9.36 105 VAL A C 1
ATOM 699 O O . VAL A 1 86 ? 16.763 -21.926 -11.143 1.00 11.32 105 VAL A O 1
ATOM 703 N N . ALA A 1 87 ? 15.261 -20.264 -10.941 1.00 9.05 106 ALA A N 1
ATOM 704 C CA . ALA A 1 87 ? 14.108 -21.102 -10.698 1.00 9.44 106 ALA A CA 1
ATOM 705 C C . ALA A 1 87 ? 13.280 -21.162 -11.983 1.00 8.69 106 ALA A C 1
ATOM 706 O O . ALA A 1 87 ? 13.332 -20.286 -12.812 1.00 9.41 106 ALA A O 1
ATOM 708 N N . PHE A 1 88 ? 12.473 -22.205 -12.105 1.00 9.14 107 PHE A N 1
ATOM 709 C CA . PHE A 1 88 ? 11.484 -22.339 -13.167 1.00 9.27 107 PHE A CA 1
ATOM 710 C C . PHE A 1 88 ? 10.117 -22.559 -12.631 1.00 8.79 107 PHE A C 1
ATOM 711 O O . PHE A 1 88 ? 9.897 -23.267 -11.649 1.00 9.59 107 PHE A O 1
ATOM 719 N N . SER A 1 89 ? 9.124 -22.009 -13.346 1.00 8.51 108 SER A N 1
ATOM 720 C CA . SER A 1 89 ? 7.760 -22.373 -13.216 1.00 8.73 108 SER A CA 1
ATOM 721 C C . SER A 1 89 ? 7.537 -23.821 -13.580 1.00 8.88 108 SER A C 1
ATOM 722 O O . SER A 1 89 ? 8.391 -24.465 -14.204 1.00 9.54 108 SER A O 1
ATOM 725 N N . ASP A 1 90 ? 6.371 -24.340 -13.250 1.00 9.59 109 ASP A N 1
ATOM 726 C CA . ASP A 1 90 ? 5.882 -25.536 -13.899 1.00 10.24 109 ASP A CA 1
ATOM 727 C C . ASP A 1 90 ? 5.964 -25.359 -15.398 1.00 9.50 109 ASP A C 1
ATOM 728 O O . ASP A 1 90 ? 5.846 -24.264 -15.935 1.00 9.57 109 ASP A O 1
ATOM 733 N N . PRO A 1 91 ? 6.084 -26.454 -16.138 1.00 10.03 110 PRO A N 1
ATOM 734 C CA . PRO A 1 91 ? 6.066 -26.327 -17.620 1.00 10.41 110 PRO A CA 1
ATOM 735 C C . PRO A 1 91 ? 4.803 -25.708 -18.090 1.00 9.72 110 PRO A C 1
ATOM 736 O O . PRO A 1 91 ? 3.720 -26.066 -17.611 1.00 11.96 110 PRO A O 1
ATOM 740 N N . TYR A 1 92 ? 4.881 -24.839 -19.076 1.00 9.19 111 TYR A N 1
ATOM 741 C CA . TYR A 1 92 ? 3.741 -24.179 -19.633 1.00 9.83 111 TYR A CA 1
ATOM 742 C C . TYR A 1 92 ? 3.418 -24.623 -21.044 1.00 10.25 111 TYR A C 1
ATOM 743 O O . TYR A 1 92 ? 2.360 -24.261 -21.572 1.00 12.34 111 TYR A O 1
ATOM 752 N N . PHE A 1 93 ? 4.318 -25.316 -21.698 1.00 10.30 112 PHE A N 1
ATOM 753 C CA A PHE A 1 93 ? 4.099 -25.731 -23.091 0.50 11.77 112 PHE A CA 1
ATOM 754 C CA B PHE A 1 93 ? 4.120 -25.756 -23.064 0.50 12.94 112 PHE A CA 1
ATOM 755 C C . PHE A 1 93 ? 4.738 -27.080 -23.214 1.00 12.27 112 PHE A C 1
ATOM 756 O O . PHE A 1 93 ? 5.855 -27.260 -22.822 1.00 14.67 112 PHE A O 1
ATOM 771 N N A ASP A 1 94 ? 3.925 -27.809 -24.008 0.50 12.22 113 ASP A N 1
ATOM 772 N N C ASP A 1 94 ? 4.077 -28.192 -23.622 0.50 12.25 113 ASP A N 1
ATOM 773 C CA A ASP A 1 94 ? 4.304 -29.107 -24.384 0.50 9.18 113 ASP A CA 1
ATOM 774 C CA C ASP A 1 94 ? 4.588 -29.248 -24.443 0.50 13.93 113 ASP A CA 1
ATOM 775 C C A ASP A 1 94 ? 4.656 -29.066 -25.875 0.50 12.07 113 ASP A C 1
ATOM 776 C C C ASP A 1 94 ? 4.649 -28.925 -25.859 0.50 12.84 113 ASP A C 1
ATOM 777 O O A ASP A 1 94 ? 3.874 -29.371 -26.738 0.50 14.07 113 ASP A O 1
ATOM 778 O O C ASP A 1 94 ? 3.718 -29.008 -26.643 0.50 13.45 113 ASP A O 1
ATOM 787 N N . ALA A 1 95 ? 5.850 -28.598 -26.187 1.00 11.79 114 ALA A N 1
ATOM 788 C CA . ALA A 1 95 ? 6.258 -28.388 -27.556 1.00 12.32 114 ALA A CA 1
ATOM 789 C C . ALA A 1 95 ? 6.436 -29.724 -28.255 1.00 10.44 114 ALA A C 1
ATOM 790 O O . ALA A 1 95 ? 6.808 -30.705 -27.675 1.00 11.45 114 ALA A O 1
ATOM 792 N N . GLY A 1 96 ? 6.164 -29.721 -29.524 1.00 13.27 115 GLY A N 1
ATOM 793 C CA . GLY A 1 96 ? 6.303 -30.980 -30.329 1.00 10.35 115 GLY A CA 1
ATOM 794 C C . GLY A 1 96 ? 5.824 -30.667 -31.734 1.00 9.80 115 GLY A C 1
ATOM 795 O O . GLY A 1 96 ? 5.165 -29.590 -31.982 1.00 11.98 115 GLY A O 1
ATOM 796 N N . GLN A 1 97 ? 6.220 -31.510 -32.658 1.00 7.91 116 GLN A N 1
ATOM 797 C CA . GLN A 1 97 ? 5.856 -31.435 -34.046 1.00 7.06 116 GLN A CA 1
ATOM 798 C C . GLN A 1 97 ? 4.993 -32.627 -34.444 1.00 7.32 116 GLN A C 1
ATOM 799 O O . GLN A 1 97 ? 5.130 -33.709 -33.867 1.00 8.02 116 GLN A O 1
ATOM 805 N N . VAL A 1 98 ? 4.193 -32.448 -35.487 1.00 6.49 117 VAL A N 1
ATOM 806 C CA . VAL A 1 98 ? 3.577 -33.557 -36.175 1.00 6.57 117 VAL A CA 1
ATOM 807 C C . VAL A 1 98 ? 3.787 -33.410 -37.666 1.00 5.96 117 VAL A C 1
ATOM 808 O O . VAL A 1 98 ? 4.078 -32.309 -38.172 1.00 6.75 117 VAL A O 1
ATOM 812 N N . ILE A 1 99 ? 3.611 -34.503 -38.363 1.00 6.09 118 ILE A N 1
ATOM 813 C CA . ILE A 1 99 ? 3.658 -34.591 -39.818 1.00 6.08 118 ILE A CA 1
ATOM 814 C C . ILE A 1 99 ? 2.220 -34.640 -40.334 1.00 5.71 118 ILE A C 1
ATOM 815 O O . ILE A 1 99 ? 1.407 -35.451 -39.874 1.00 6.33 118 ILE A O 1
ATOM 820 N N . VAL A 1 100 ? 1.933 -33.760 -41.291 1.00 5.61 119 VAL A N 1
ATOM 821 C CA . VAL A 1 100 ? 0.641 -33.648 -41.944 1.00 5.38 119 VAL A CA 1
ATOM 822 C C . VAL A 1 100 ? 0.794 -34.030 -43.394 1.00 5.36 119 VAL A C 1
ATOM 823 O O . VAL A 1 100 ? 1.736 -33.609 -44.048 1.00 5.79 119 VAL A O 1
ATOM 827 N N . VAL A 1 101 ? -0.151 -34.839 -43.897 1.00 5.53 120 VAL A N 1
ATOM 828 C CA . VAL A 1 101 ? -0.150 -35.287 -45.264 1.00 5.46 120 VAL A CA 1
ATOM 829 C C . VAL A 1 101 ? -1.557 -35.224 -45.828 1.00 5.87 120 VAL A C 1
ATOM 830 O O . VAL A 1 101 ? -2.542 -35.029 -45.091 1.00 6.27 120 VAL A O 1
ATOM 834 N N . ARG A 1 102 ? -1.689 -35.414 -47.134 1.00 6.31 121 ARG A N 1
ATOM 835 C CA A ARG A 1 102 ? -3.038 -35.554 -47.722 0.50 6.48 121 ARG A CA 1
ATOM 836 C CA B ARG A 1 102 ? -3.024 -35.505 -47.733 0.50 6.61 121 ARG A CA 1
ATOM 837 C C . ARG A 1 102 ? -3.708 -36.845 -47.323 1.00 6.83 121 ARG A C 1
ATOM 838 O O . ARG A 1 102 ? -3.096 -37.929 -47.265 1.00 7.91 121 ARG A O 1
ATOM 853 N N . LYS A 1 103 ? -4.981 -36.768 -47.072 1.00 6.55 122 LYS A N 1
ATOM 854 C CA A LYS A 1 103 ? -5.763 -37.936 -46.666 0.50 6.96 122 LYS A CA 1
ATOM 855 C CA B LYS A 1 103 ? -5.811 -37.913 -46.667 0.50 7.34 122 LYS A CA 1
ATOM 856 C C . LYS A 1 103 ? -5.882 -38.971 -47.750 1.00 7.98 122 LYS A C 1
ATOM 857 O O . LYS A 1 103 ? -5.844 -40.181 -47.438 1.00 8.99 122 LYS A O 1
ATOM 868 N N . ASP A 1 104 ? -6.050 -38.559 -48.992 1.00 8.40 123 ASP A N 1
ATOM 869 C CA . ASP A 1 104 ? -6.409 -39.471 -50.090 1.00 9.76 123 ASP A CA 1
ATOM 870 C C . ASP A 1 104 ? -5.222 -40.175 -50.678 1.00 10.55 123 ASP A C 1
ATOM 871 O O . ASP A 1 104 ? -4.867 -39.999 -51.816 1.00 14.08 123 ASP A O 1
ATOM 876 N N . SER A 1 105 ? -4.504 -40.938 -49.823 1.00 11.80 124 SER A N 1
ATOM 877 C CA A SER A 1 105 ? -3.297 -41.665 -50.162 0.50 12.45 124 SER A CA 1
ATOM 878 C CA B SER A 1 105 ? -3.274 -41.654 -50.137 0.50 10.50 124 SER A CA 1
ATOM 879 C C . SER A 1 105 ? -3.033 -42.585 -49.005 1.00 11.12 124 SER A C 1
ATOM 880 O O . SER A 1 105 ? -3.508 -42.376 -47.876 1.00 12.06 124 SER A O 1
ATOM 885 N N . ASP A 1 106 ? -2.253 -43.623 -49.227 1.00 12.14 125 ASP A N 1
ATOM 886 C CA . ASP A 1 106 ? -1.776 -44.431 -48.109 1.00 12.20 125 ASP A CA 1
ATOM 887 C C . ASP A 1 106 ? -0.458 -43.970 -47.564 1.00 10.36 125 ASP A C 1
ATOM 888 O O . ASP A 1 106 ? 0.051 -44.609 -46.668 1.00 11.83 125 ASP A O 1
ATOM 893 N N . PHE A 1 107 ? 0.103 -42.851 -48.077 1.00 9.78 126 PHE A N 1
ATOM 894 C CA . PHE A 1 107 ? 1.346 -42.363 -47.533 1.00 8.96 126 PHE A CA 1
ATOM 895 C C . PHE A 1 107 ? 1.106 -41.825 -46.123 1.00 8.15 126 PHE A C 1
ATOM 896 O O . PHE A 1 107 ? 0.338 -40.864 -45.952 1.00 8.08 126 PHE A O 1
ATOM 904 N N . ARG A 1 108 ? 1.738 -42.431 -45.139 1.00 8.06 127 ARG A N 1
ATOM 905 C CA . ARG A 1 108 ? 1.545 -42.109 -43.731 1.00 7.86 127 ARG A CA 1
ATOM 906 C C . ARG A 1 108 ? 2.891 -42.131 -43.030 1.00 8.23 127 ARG A C 1
ATOM 907 O O . ARG A 1 108 ? 3.198 -43.041 -42.236 1.00 8.90 127 ARG A O 1
ATOM 915 N N . PRO A 1 109 ? 3.730 -41.118 -43.276 1.00 8.16 128 PRO A N 1
ATOM 916 C CA . PRO A 1 109 ? 5.045 -41.062 -42.628 1.00 8.78 128 PRO A CA 1
ATOM 917 C C . PRO A 1 109 ? 4.893 -40.832 -41.128 1.00 8.04 128 PRO A C 1
ATOM 918 O O . PRO A 1 109 ? 4.113 -40.004 -40.688 1.00 8.56 128 PRO A O 1
ATOM 922 N N . LYS A 1 110 ? 5.683 -41.575 -40.341 1.00 9.67 129 LYS A N 1
ATOM 923 C CA A LYS A 1 110 ? 5.587 -41.564 -38.891 0.50 10.03 129 LYS A CA 1
ATOM 924 C CA B LYS A 1 110 ? 5.572 -41.485 -38.897 0.50 9.77 129 LYS A CA 1
ATOM 925 C C . LYS A 1 110 ? 6.766 -40.850 -38.229 1.00 9.56 129 LYS A C 1
ATOM 926 O O . LYS A 1 110 ? 6.682 -40.482 -37.055 1.00 10.82 129 LYS A O 1
ATOM 937 N N . THR A 1 111 ? 7.878 -40.699 -38.956 1.00 9.97 130 THR A N 1
ATOM 938 C CA . THR A 1 111 ? 9.106 -40.137 -38.454 1.00 9.71 130 THR A CA 1
ATOM 939 C C . THR A 1 111 ? 9.695 -39.235 -39.527 1.00 10.01 130 THR A C 1
ATOM 940 O O . THR A 1 111 ? 9.328 -39.346 -40.707 1.00 10.63 130 THR A O 1
ATOM 944 N N . TYR A 1 112 ? 10.682 -38.424 -39.176 1.00 10.61 131 TYR A N 1
ATOM 945 C CA . TYR A 1 112 ? 11.361 -37.638 -40.163 1.00 11.28 131 TYR A CA 1
ATOM 946 C C . TYR A 1 112 ? 12.084 -38.513 -41.182 1.00 11.78 131 TYR A C 1
ATOM 947 O O . TYR A 1 112 ? 12.169 -38.189 -42.350 1.00 11.79 131 TYR A O 1
ATOM 956 N N . GLU A 1 113 ? 12.598 -39.663 -40.731 1.00 12.16 132 GLU A N 1
ATOM 957 C CA . GLU A 1 113 ? 13.281 -40.559 -41.639 1.00 13.75 132 GLU A CA 1
ATOM 958 C C . GLU A 1 113 ? 12.351 -41.039 -42.775 1.00 12.74 132 GLU A C 1
ATOM 959 O O . GLU A 1 113 ? 12.806 -41.242 -43.877 1.00 13.79 132 GLU A O 1
ATOM 965 N N . ASP A 1 114 ? 11.055 -41.145 -42.476 1.00 11.88 133 ASP A N 1
ATOM 966 C CA . ASP A 1 114 ? 10.088 -41.508 -43.468 1.00 11.53 133 ASP A CA 1
ATOM 967 C C . ASP A 1 114 ? 9.857 -40.390 -44.533 1.00 10.72 133 ASP A C 1
ATOM 968 O O . ASP A 1 114 ? 9.180 -40.637 -45.523 1.00 12.23 133 ASP A O 1
ATOM 973 N N . LEU A 1 115 ? 10.400 -39.190 -44.302 1.00 10.83 134 LEU A N 1
ATOM 974 C CA . LEU A 1 115 ? 10.301 -38.108 -45.261 1.00 10.20 134 LEU A CA 1
ATOM 975 C C . LEU A 1 115 ? 11.510 -38.016 -46.157 1.00 10.40 134 LEU A C 1
ATOM 976 O O . LEU A 1 115 ? 11.511 -37.193 -47.072 1.00 10.75 134 LEU A O 1
ATOM 981 N N . VAL A 1 116 ? 12.552 -38.836 -45.942 1.00 11.99 135 VAL A N 1
ATOM 982 C CA . VAL A 1 116 ? 13.709 -38.820 -46.807 1.00 12.36 135 VAL A CA 1
ATOM 983 C C . VAL A 1 116 ? 13.219 -39.213 -48.213 1.00 12.30 135 VAL A C 1
ATOM 984 O O . VAL A 1 116 ? 12.491 -40.161 -48.358 1.00 13.36 135 VAL A O 1
ATOM 988 N N . GLY A 1 117 ? 13.610 -38.481 -49.243 1.00 11.76 136 GLY A N 1
ATOM 989 C CA . GLY A 1 117 ? 13.163 -38.706 -50.565 1.00 13.60 136 GLY A CA 1
ATOM 990 C C . GLY A 1 117 ? 11.851 -38.044 -50.916 1.00 12.49 136 GLY A C 1
ATOM 991 O O . GLY A 1 117 ? 11.359 -38.240 -52.023 1.00 15.83 136 GLY A O 1
ATOM 992 N N . LYS A 1 118 ? 11.298 -37.286 -49.991 1.00 10.36 137 LYS A N 1
ATOM 993 C CA . LYS A 1 118 ? 10.058 -36.543 -50.166 1.00 10.19 137 LYS A CA 1
ATOM 994 C C . LYS A 1 118 ? 10.306 -35.068 -50.117 1.00 9.14 137 LYS A C 1
ATOM 995 O O . LYS A 1 118 ? 11.375 -34.622 -49.697 1.00 11.29 137 LYS A O 1
ATOM 1001 N N . THR A 1 119 ? 9.278 -34.324 -50.475 1.00 8.84 138 THR A N 1
ATOM 1002 C CA . THR A 1 119 ? 9.297 -32.868 -50.428 1.00 9.70 138 THR A CA 1
ATOM 1003 C C . THR A 1 119 ? 8.450 -32.409 -49.239 1.00 8.05 138 THR A C 1
ATOM 1004 O O . THR A 1 119 ? 7.271 -32.830 -49.126 1.00 8.14 138 THR A O 1
ATOM 1008 N N . VAL A 1 120 ? 9.029 -31.628 -48.359 1.00 7.77 139 VAL A N 1
ATOM 1009 C CA . VAL A 1 120 ? 8.378 -31.264 -47.107 1.00 7.24 139 VAL A CA 1
ATOM 1010 C C . VAL A 1 120 ? 8.346 -29.726 -46.996 1.00 8.01 139 VAL A C 1
ATOM 1011 O O . VAL A 1 120 ? 9.398 -29.059 -47.093 1.00 9.00 139 VAL A O 1
ATOM 1015 N N . ALA A 1 121 ? 7.151 -29.196 -46.784 1.00 7.12 140 ALA A N 1
ATOM 1016 C CA . ALA A 1 121 ? 6.951 -27.778 -46.596 1.00 7.66 140 ALA A CA 1
ATOM 1017 C C . ALA A 1 121 ? 6.960 -27.450 -45.094 1.00 7.32 140 ALA A C 1
ATOM 1018 O O . ALA A 1 121 ? 6.343 -28.140 -44.299 1.00 7.77 140 ALA A O 1
ATOM 1020 N N . VAL A 1 122 ? 7.684 -26.388 -44.760 1.00 8.18 141 VAL A N 1
ATOM 1021 C CA . VAL A 1 122 ? 7.829 -25.924 -43.412 1.00 8.17 141 VAL A CA 1
ATOM 1022 C C . VAL A 1 122 ? 7.702 -24.423 -43.334 1.00 8.80 141 VAL A C 1
ATOM 1023 O O . VAL A 1 122 ? 7.859 -23.724 -44.348 1.00 9.88 141 VAL A O 1
ATOM 1027 N N . GLN A 1 123 ? 7.482 -23.909 -42.142 1.00 8.92 142 GLN A N 1
ATOM 1028 C CA . GLN A 1 123 ? 7.571 -22.497 -41.868 1.00 8.82 142 GLN A CA 1
ATOM 1029 C C . GLN A 1 123 ? 8.991 -22.148 -41.452 1.00 8.91 142 GLN A C 1
ATOM 1030 O O . GLN A 1 123 ? 9.587 -22.767 -40.556 1.00 8.61 142 GLN A O 1
ATOM 1036 N N . ILE A 1 124 ? 9.578 -21.145 -42.113 1.00 8.98 143 ILE A N 1
ATOM 1037 C CA . ILE A 1 124 ? 10.957 -20.774 -41.866 1.00 9.37 143 ILE A CA 1
ATOM 1038 C C . ILE A 1 124 ? 11.220 -20.478 -40.432 1.00 8.54 143 ILE A C 1
ATOM 1039 O O . ILE A 1 124 ? 10.506 -19.706 -39.785 1.00 9.02 143 ILE A O 1
ATOM 1044 N N . GLY A 1 125 ? 12.311 -21.052 -39.919 1.00 8.75 144 GLY A N 1
ATOM 1045 C CA . GLY A 1 125 ? 12.795 -20.769 -38.613 1.00 9.56 144 GLY A CA 1
ATOM 1046 C C . GLY A 1 125 ? 12.207 -21.512 -37.467 1.00 8.57 144 GLY A C 1
ATOM 1047 O O . GLY A 1 125 ? 12.638 -21.350 -36.313 1.00 9.77 144 GLY A O 1
ATOM 1048 N N . THR A 1 126 ? 11.190 -22.307 -37.736 1.00 7.96 145 THR A N 1
ATOM 1049 C CA . THR A 1 126 ? 10.528 -23.087 -36.706 1.00 7.84 145 THR A CA 1
ATOM 1050 C C . THR A 1 126 ? 11.335 -24.360 -36.403 1.00 7.70 145 THR A C 1
ATOM 1051 O O . THR A 1 126 ? 12.205 -24.760 -37.151 1.00 8.17 145 THR A O 1
ATOM 1055 N N . THR A 1 127 ? 10.937 -25.012 -35.309 1.00 7.73 146 THR A N 1
ATOM 1056 C CA . THR A 1 127 ? 11.498 -26.305 -34.995 1.00 7.93 146 THR A CA 1
ATOM 1057 C C . THR A 1 127 ? 11.323 -27.288 -36.161 1.00 7.55 146 THR A C 1
ATOM 1058 O O . THR A 1 127 ? 12.217 -28.093 -36.419 1.00 8.02 146 THR A O 1
ATOM 1062 N N . GLY A 1 128 ? 10.201 -27.239 -36.847 1.00 7.37 147 GLY A N 1
ATOM 1063 C CA . GLY A 1 128 ? 9.991 -28.167 -37.947 1.00 7.75 147 GLY A CA 1
ATOM 1064 C C . GLY A 1 128 ? 11.043 -27.940 -39.043 1.00 7.71 147 GLY A C 1
ATOM 1065 O O . GLY A 1 128 ? 11.629 -28.903 -39.569 1.00 8.40 147 GLY A O 1
ATOM 1066 N N . ASP A 1 129 ? 11.280 -26.692 -39.409 1.00 7.60 148 ASP A N 1
ATOM 1067 C CA . ASP A 1 129 ? 12.351 -26.341 -40.342 1.00 8.21 148 ASP A CA 1
ATOM 1068 C C . ASP A 1 129 ? 13.690 -26.865 -39.833 1.00 8.26 148 ASP A C 1
ATOM 1069 O O . ASP A 1 129 ? 14.411 -27.592 -40.556 1.00 8.77 148 ASP A O 1
ATOM 1074 N N A ILE A 1 130 ? 14.019 -26.549 -38.589 0.50 8.63 149 ILE A N 1
ATOM 1075 N N B ILE A 1 130 ? 14.043 -26.555 -38.613 0.50 8.32 149 ILE A N 1
ATOM 1076 C CA A ILE A 1 130 ? 15.317 -26.908 -38.023 0.50 9.14 149 ILE A CA 1
ATOM 1077 C CA B ILE A 1 130 ? 15.326 -26.942 -38.093 0.50 9.42 149 ILE A CA 1
ATOM 1078 C C A ILE A 1 130 ? 15.488 -28.434 -38.045 0.50 9.26 149 ILE A C 1
ATOM 1079 C C B ILE A 1 130 ? 15.482 -28.470 -38.119 0.50 8.71 149 ILE A C 1
ATOM 1080 O O A ILE A 1 130 ? 16.578 -28.915 -38.415 0.50 10.32 149 ILE A O 1
ATOM 1081 O O B ILE A 1 130 ? 16.579 -28.976 -38.448 0.50 9.82 149 ILE A O 1
ATOM 1090 N N . GLU A 1 131 ? 14.469 -29.192 -37.709 1.00 9.05 150 GLU A N 1
ATOM 1091 C CA . GLU A 1 131 ? 14.583 -30.646 -37.625 1.00 9.26 150 GLU A CA 1
ATOM 1092 C C . GLU A 1 131 ? 14.657 -31.273 -38.949 1.00 8.72 150 GLU A C 1
ATOM 1093 O O . GLU A 1 131 ? 15.497 -32.150 -39.174 1.00 9.93 150 GLU A O 1
ATOM 1099 N N . VAL A 1 132 ? 13.763 -30.928 -39.874 1.00 8.71 151 VAL A N 1
ATOM 1100 C CA . VAL A 1 132 ? 13.771 -31.606 -41.138 1.00 9.26 151 VAL A CA 1
ATOM 1101 C C . VAL A 1 132 ? 15.039 -31.270 -41.939 1.00 8.87 151 VAL A C 1
ATOM 1102 O O . VAL A 1 132 ? 15.552 -32.097 -42.665 1.00 10.39 151 VAL A O 1
ATOM 1106 N N . SER A 1 133 ? 15.537 -30.048 -41.775 1.00 8.22 152 SER A N 1
ATOM 1107 C CA . SER A 1 133 ? 16.719 -29.571 -42.468 1.00 9.00 152 SER A CA 1
ATOM 1108 C C . SER A 1 133 ? 17.952 -30.410 -42.127 1.00 8.71 152 SER A C 1
ATOM 1109 O O . SER A 1 133 ? 18.932 -30.420 -42.869 1.00 10.46 152 SER A O 1
ATOM 1112 N N . LYS A 1 134 ? 17.960 -31.094 -41.000 1.00 8.79 153 LYS A N 1
ATOM 1113 C CA . LYS A 1 134 ? 19.075 -31.905 -40.575 1.00 8.85 153 LYS A CA 1
ATOM 1114 C C . LYS A 1 134 ? 19.307 -33.074 -41.454 1.00 9.32 153 LYS A C 1
ATOM 1115 O O . LYS A 1 134 ? 20.391 -33.667 -41.397 1.00 10.76 153 LYS A O 1
ATOM 1121 N N . TYR A 1 135 ? 18.315 -33.509 -42.243 1.00 10.15 154 TYR A N 1
ATOM 1122 C CA . TYR A 1 135 ? 18.363 -34.667 -43.059 1.00 10.56 154 TYR A CA 1
ATOM 1123 C C . TYR A 1 135 ? 18.703 -34.197 -44.492 1.00 11.13 154 TYR A C 1
ATOM 1124 O O . TYR A 1 135 ? 17.870 -33.527 -45.142 1.00 12.42 154 TYR A O 1
ATOM 1133 N N . ASP A 1 136 ? 19.847 -34.522 -45.020 1.00 11.45 155 ASP A N 1
ATOM 1134 C CA . ASP A 1 136 ? 20.227 -34.030 -46.363 1.00 11.69 155 ASP A CA 1
ATOM 1135 C C . ASP A 1 136 ? 19.326 -34.554 -47.436 1.00 11.67 155 ASP A C 1
ATOM 1136 O O . ASP A 1 136 ? 19.223 -33.940 -48.503 1.00 13.64 155 ASP A O 1
ATOM 1141 N N . GLY A 1 137 ? 18.676 -35.697 -47.259 1.00 11.63 156 GLY A N 1
ATOM 1142 C CA . GLY A 1 137 ? 17.789 -36.311 -48.242 1.00 12.68 156 GLY A CA 1
ATOM 1143 C C . GLY A 1 137 ? 16.358 -35.861 -48.222 1.00 11.79 156 GLY A C 1
ATOM 1144 O O . GLY A 1 137 ? 15.590 -36.380 -49.032 1.00 13.13 156 GLY A O 1
ATOM 1145 N N . ILE A 1 138 ? 15.969 -34.965 -47.364 1.00 11.45 157 ILE A N 1
ATOM 1146 C CA . ILE A 1 138 ? 14.633 -34.393 -47.418 1.00 10.64 157 ILE A CA 1
ATOM 1147 C C . ILE A 1 138 ? 14.715 -33.115 -48.255 1.00 10.90 157 ILE A C 1
ATOM 1148 O O . ILE A 1 138 ? 15.573 -32.250 -48.020 1.00 12.51 157 ILE A O 1
ATOM 1153 N N . LYS A 1 139 ? 13.836 -32.974 -49.242 1.00 10.92 158 LYS A N 1
ATOM 1154 C CA . LYS A 1 139 ? 13.739 -31.765 -50.004 1.00 11.73 158 LYS A CA 1
ATOM 1155 C C . LYS A 1 139 ? 12.841 -30.783 -49.256 1.00 10.38 158 LYS A C 1
ATOM 1156 O O . LYS A 1 139 ? 11.632 -30.931 -49.247 1.00 11.50 158 LYS A O 1
ATOM 1162 N N . VAL A 1 140 ? 13.414 -29.856 -48.563 1.00 13.53 159 VAL A N 1
ATOM 1163 C CA . VAL A 1 140 ? 12.696 -28.926 -47.740 1.00 12.75 159 VAL A CA 1
ATOM 1164 C C . VAL A 1 140 ? 12.352 -27.724 -48.542 1.00 12.84 159 VAL A C 1
ATOM 1165 O O . VAL A 1 140 ? 13.231 -27.214 -49.252 1.00 17.47 159 VAL A O 1
ATOM 1169 N N . VAL A 1 141 ? 11.122 -27.234 -48.436 1.00 12.24 160 VAL A N 1
ATOM 1170 C CA . VAL A 1 141 ? 10.634 -26.086 -49.061 1.00 12.94 160 VAL A CA 1
ATOM 1171 C C . VAL A 1 141 ? 10.055 -25.154 -47.978 1.00 11.85 160 VAL A C 1
ATOM 1172 O O . VAL A 1 141 ? 9.221 -25.579 -47.207 1.00 11.41 160 VAL A O 1
ATOM 1176 N N . ARG A 1 142 ? 10.590 -23.930 -47.879 1.00 11.60 161 ARG A N 1
ATOM 1177 C CA . ARG A 1 142 ? 10.338 -23.071 -46.743 1.00 11.65 161 ARG A CA 1
ATOM 1178 C C . ARG A 1 142 ? 9.405 -21.976 -47.134 1.00 11.90 161 ARG A C 1
ATOM 1179 O O . ARG A 1 142 ? 9.591 -21.394 -48.206 1.00 13.70 161 ARG A O 1
ATOM 1187 N N . PHE A 1 143 ? 8.526 -21.598 -46.200 1.00 11.53 162 PHE A N 1
ATOM 1188 C CA . PHE A 1 143 ? 7.557 -20.567 -46.396 1.00 12.10 162 PHE A CA 1
ATOM 1189 C C . PHE A 1 143 ? 7.563 -19.643 -45.231 1.00 11.56 162 PHE A C 1
ATOM 1190 O O . PHE A 1 143 ? 7.766 -19.996 -44.038 1.00 12.40 162 PHE A O 1
ATOM 1198 N N . ASP A 1 144 ? 7.242 -18.385 -45.495 1.00 15.11 163 ASP A N 1
ATOM 1199 C CA A ASP A 1 144 ? 7.095 -17.312 -44.468 0.50 16.63 163 ASP A CA 1
ATOM 1200 C CA B ASP A 1 144 ? 7.151 -17.316 -44.477 0.50 14.26 163 ASP A CA 1
ATOM 1201 C C . ASP A 1 144 ? 5.984 -17.722 -43.393 1.00 13.72 163 ASP A C 1
ATOM 1202 O O . ASP A 1 144 ? 6.090 -17.527 -42.209 1.00 17.61 163 ASP A O 1
ATOM 1211 N N A LYS A 1 145 ? 4.935 -18.345 -43.843 0.50 14.69 164 LYS A N 1
ATOM 1212 N N B LYS A 1 145 ? 4.941 -18.274 -43.944 0.50 12.24 164 LYS A N 1
ATOM 1213 C CA A LYS A 1 145 ? 3.729 -18.438 -43.102 0.50 14.70 164 LYS A CA 1
ATOM 1214 C CA B LYS A 1 145 ? 3.622 -18.320 -43.320 0.50 12.18 164 LYS A CA 1
ATOM 1215 C C A LYS A 1 145 ? 3.329 -19.858 -43.259 0.50 12.11 164 LYS A C 1
ATOM 1216 C C B LYS A 1 145 ? 3.303 -19.838 -43.301 0.50 11.24 164 LYS A C 1
ATOM 1217 O O A LYS A 1 145 ? 3.366 -20.449 -44.347 0.50 11.18 164 LYS A O 1
ATOM 1218 O O B LYS A 1 145 ? 3.372 -20.492 -44.352 0.50 10.67 164 LYS A O 1
ATOM 1229 N N . PHE A 1 146 ? 2.889 -20.421 -42.154 1.00 9.91 165 PHE A N 1
ATOM 1230 C CA . PHE A 1 146 ? 2.478 -21.810 -42.189 1.00 9.05 165 PHE A CA 1
ATOM 1231 C C . PHE A 1 146 ? 1.288 -22.040 -43.081 1.00 8.83 165 PHE A C 1
ATOM 1232 O O . PHE A 1 146 ? 1.142 -23.125 -43.650 1.00 8.62 165 PHE A O 1
ATOM 1240 N N A THR A 1 147 ? 0.429 -21.014 -43.27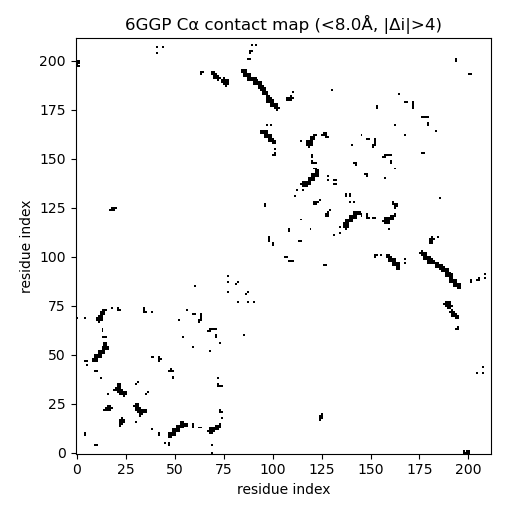3 0.50 9.29 166 THR A N 1
ATOM 1241 N N B THR A 1 147 ? 0.426 -21.010 -43.276 0.50 8.77 166 THR A N 1
ATOM 1242 C CA A THR A 1 147 ? -0.675 -21.217 -44.184 0.50 9.84 166 THR A CA 1
ATOM 1243 C CA B THR A 1 147 ? -0.683 -21.193 -44.198 0.50 8.49 166 THR A CA 1
ATOM 1244 C C A THR A 1 147 ? -0.192 -21.468 -45.601 0.50 9.26 166 THR A C 1
ATOM 1245 C C B THR A 1 147 ? -0.192 -21.467 -45.602 0.50 8.72 166 THR A C 1
ATOM 1246 O O A THR A 1 147 ? -0.859 -22.178 -46.354 0.50 9.00 166 THR A O 1
ATOM 1247 O O B THR A 1 147 ? -0.847 -22.199 -46.348 0.50 8.46 166 THR A O 1
ATOM 1254 N N . ASP A 1 148 ? 0.927 -20.871 -46.003 1.00 9.14 167 ASP A N 1
ATOM 1255 C CA . ASP A 1 148 ? 1.470 -21.127 -47.308 1.00 9.52 167 ASP A CA 1
ATOM 1256 C C . ASP A 1 148 ? 2.032 -22.524 -47.413 1.00 8.63 167 ASP A C 1
ATOM 1257 O O . ASP A 1 148 ? 1.944 -23.153 -48.465 1.00 8.84 167 ASP A O 1
ATOM 1262 N N . ALA A 1 149 ? 2.651 -23.044 -46.356 1.00 8.05 168 ALA A N 1
ATOM 1263 C CA . ALA A 1 149 ? 3.127 -24.417 -46.340 1.00 7.74 168 ALA A CA 1
ATOM 1264 C C . ALA A 1 149 ? 1.940 -25.389 -46.539 1.00 6.66 168 ALA A C 1
ATOM 1265 O O . ALA A 1 149 ? 2.029 -26.334 -47.307 1.00 6.95 168 ALA A O 1
ATOM 1267 N N . PHE A 1 150 ? 0.839 -25.145 -45.822 1.00 6.69 169 PHE A N 1
ATOM 1268 C CA . PHE A 1 150 ? -0.310 -26.008 -45.994 1.00 6.57 169 PHE A CA 1
ATOM 1269 C C . PHE A 1 150 ? -0.918 -25.894 -47.373 1.00 6.71 169 PHE A C 1
ATOM 1270 O O . PHE A 1 150 ? -1.387 -26.909 -47.894 1.00 7.39 169 PHE A O 1
ATOM 1278 N N . LEU A 1 151 ? -0.943 -24.742 -47.984 1.00 7.46 170 LEU A N 1
ATOM 1279 C CA A LEU A 1 151 ? -1.439 -24.566 -49.363 0.50 9.90 170 LEU A CA 1
ATOM 1280 C CA B LEU A 1 151 ? -1.538 -24.712 -49.313 0.50 8.29 170 LEU A CA 1
ATOM 1281 C C . LEU A 1 151 ? -0.630 -25.482 -50.292 1.00 7.82 170 LEU A C 1
ATOM 1282 O O . LEU A 1 151 ? -1.152 -26.180 -51.150 1.00 8.38 170 LEU A O 1
ATOM 1291 N N . GLU A 1 152 ? 0.677 -25.440 -50.128 1.00 7.57 171 GLU A N 1
ATOM 1292 C CA . GLU A 1 152 ? 1.593 -26.238 -50.935 1.00 7.55 171 GLU A CA 1
ATOM 1293 C C . GLU A 1 152 ? 1.222 -27.706 -50.842 1.00 6.75 171 GLU A C 1
ATOM 1294 O O . GLU A 1 152 ? 1.160 -28.429 -51.840 1.00 7.82 171 GLU A O 1
ATOM 1300 N N . LEU A 1 153 ? 0.994 -28.174 -49.618 1.00 6.50 172 LEU A N 1
ATOM 1301 C CA . LEU A 1 153 ? 0.553 -29.544 -49.385 1.00 6.48 172 LEU A CA 1
ATOM 1302 C C . LEU A 1 153 ? -0.790 -29.860 -50.021 1.00 6.42 172 LEU A C 1
ATOM 1303 O O . LEU A 1 153 ? -0.985 -30.871 -50.698 1.00 6.92 172 LEU A O 1
ATOM 1308 N N . LYS A 1 154 ? -1.765 -28.964 -49.811 1.00 6.86 173 LYS A N 1
ATOM 1309 C CA . LYS A 1 154 ? -3.106 -29.204 -50.326 1.00 7.07 173 LYS A CA 1
ATOM 1310 C C . LYS A 1 154 ? -3.130 -29.260 -51.839 1.00 7.38 173 LYS A C 1
ATOM 1311 O O . LYS A 1 154 ? -3.992 -29.921 -52.413 1.00 9.01 173 LYS A O 1
ATOM 1317 N N . ARG A 1 155 ? -2.213 -28.538 -52.495 1.00 7.27 174 ARG A N 1
ATOM 1318 C CA . ARG A 1 155 ? -2.096 -28.549 -53.950 1.00 7.57 174 ARG A CA 1
ATOM 1319 C C . ARG A 1 155 ? -1.301 -29.766 -54.460 1.00 7.99 174 ARG A C 1
ATOM 1320 O O . ARG A 1 155 ? -1.179 -29.920 -55.660 1.00 9.53 174 ARG A O 1
ATOM 1328 N N . GLY A 1 156 ? -0.772 -30.572 -53.573 1.00 7.85 175 GLY A N 1
ATOM 1329 C CA . GLY A 1 156 ? 0.057 -31.702 -53.989 1.00 8.92 175 GLY A CA 1
ATOM 1330 C C . GLY A 1 156 ? 1.434 -31.336 -54.418 1.00 8.76 175 GLY A C 1
ATOM 1331 O O . GLY A 1 156 ? 2.094 -32.158 -55.029 1.00 12.06 175 GLY A O 1
ATOM 1332 N N . ARG A 1 157 ? 1.913 -30.146 -54.079 1.00 7.61 176 ARG A N 1
ATOM 1333 C CA . ARG A 1 157 ? 3.217 -29.654 -54.458 1.00 8.01 176 ARG A CA 1
ATOM 1334 C C . ARG A 1 157 ? 4.276 -30.009 -53.442 1.00 7.81 176 ARG A C 1
ATOM 1335 O O . ARG A 1 157 ? 5.472 -29.939 -53.740 1.00 10.05 176 ARG A O 1
ATOM 1343 N N . ALA A 1 158 ? 3.873 -30.401 -52.242 1.00 7.91 177 ALA A N 1
ATOM 1344 C CA . ALA A 1 158 ? 4.739 -31.016 -51.250 1.00 8.16 177 ALA A CA 1
ATOM 1345 C C . ALA A 1 158 ? 4.016 -32.297 -50.807 1.00 7.07 177 ALA A C 1
ATOM 1346 O O . ALA A 1 158 ? 2.808 -32.397 -50.903 1.00 7.75 177 ALA A O 1
ATOM 1348 N N . ASP A 1 159 ? 4.792 -33.243 -50.294 1.00 7.10 178 ASP A N 1
ATOM 1349 C CA . ASP A 1 159 ? 4.262 -34.478 -49.766 1.00 7.28 178 ASP A CA 1
ATOM 1350 C C . ASP A 1 159 ? 3.819 -34.382 -48.316 1.00 6.60 178 ASP A C 1
ATOM 1351 O O . ASP A 1 159 ? 3.000 -35.206 -47.871 1.00 7.22 178 ASP A O 1
ATOM 1356 N N . ALA A 1 160 ? 4.371 -33.448 -47.572 1.00 6.30 179 ALA A N 1
ATOM 1357 C CA . ALA A 1 160 ? 4.071 -33.355 -46.136 1.00 6.14 179 ALA A CA 1
ATOM 1358 C C . ALA A 1 160 ? 4.365 -31.937 -45.683 1.00 6.03 179 ALA A C 1
ATOM 1359 O O . ALA A 1 160 ? 5.127 -31.210 -46.326 1.00 6.90 179 ALA A O 1
ATOM 1361 N N . VAL A 1 161 ? 3.783 -31.586 -44.544 1.00 5.92 180 VAL A N 1
ATOM 1362 C CA . VAL A 1 161 ? 4.137 -30.428 -43.732 1.00 6.24 180 VAL A CA 1
ATOM 1363 C C . VAL A 1 161 ? 4.568 -30.946 -42.377 1.00 5.85 180 VAL A C 1
ATOM 1364 O O . VAL A 1 161 ? 3.983 -31.915 -41.865 1.00 6.66 180 VAL A O 1
ATOM 1368 N N . VAL A 1 162 ? 5.542 -30.296 -41.744 1.00 5.93 181 VAL A N 1
ATOM 1369 C CA . VAL A 1 162 ? 5.878 -30.518 -40.354 1.00 6.16 181 VAL A CA 1
ATOM 1370 C C . VAL A 1 162 ? 5.609 -29.231 -39.603 1.00 6.35 181 VAL A C 1
ATOM 1371 O O . VAL A 1 162 ? 6.045 -28.158 -40.066 1.00 7.08 181 VAL A O 1
ATOM 1375 N N . LEU A 1 163 ? 4.883 -29.295 -38.492 1.00 6.19 182 LEU A N 1
ATOM 1376 C CA . LEU A 1 163 ? 4.504 -28.069 -37.763 1.00 6.52 182 LEU A CA 1
ATOM 1377 C C . LEU A 1 163 ? 4.204 -28.411 -36.330 1.00 6.41 182 LEU A C 1
ATOM 1378 O O . LEU A 1 163 ? 3.914 -29.541 -35.978 1.00 7.26 182 LEU A O 1
ATOM 1383 N N . ASP A 1 164 ? 4.174 -27.369 -35.489 1.00 6.67 183 ASP A N 1
ATOM 1384 C CA . ASP A 1 164 ? 3.698 -27.442 -34.114 1.00 7.65 183 ASP A CA 1
ATOM 1385 C C . ASP A 1 164 ? 2.414 -28.272 -34.049 1.00 6.96 183 ASP A C 1
ATOM 1386 O O . ASP A 1 164 ? 1.468 -27.999 -34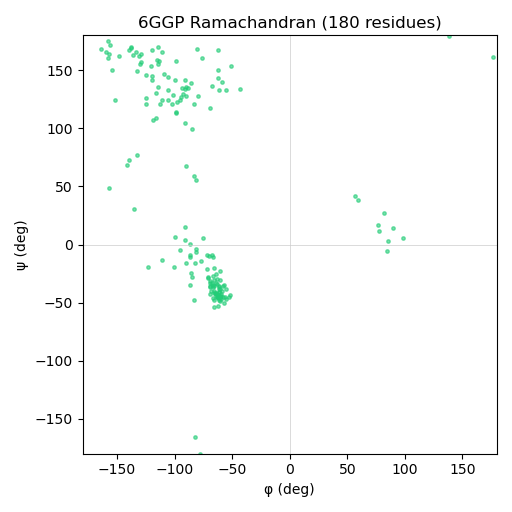.815 1.00 6.75 183 ASP A O 1
ATOM 1391 N N . SER A 1 165 ? 2.347 -29.166 -33.109 1.00 7.16 184 SER A N 1
ATOM 1392 C CA A SER A 1 165 ? 1.239 -30.107 -33.019 0.25 8.14 184 SER A CA 1
ATOM 1393 C CA B SER A 1 165 ? 1.237 -30.101 -33.075 0.25 7.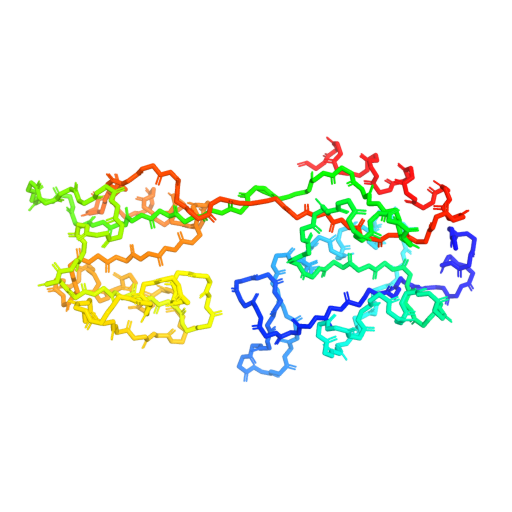45 184 SER A CA 1
ATOM 1394 C CA C SER A 1 165 ? 1.226 -30.099 -33.032 0.50 7.52 184 SER A CA 1
ATOM 1395 C C . SER A 1 165 ? -0.112 -29.434 -32.911 1.00 7.08 184 SER A C 1
ATOM 1396 O O . SER A 1 165 ? -1.040 -29.771 -33.644 1.00 7.79 184 SER A O 1
ATOM 1403 N N . ALA A 1 166 ? -0.259 -28.507 -31.980 1.00 7.79 185 ALA A N 1
ATOM 1404 C CA . ALA A 1 166 ? -1.588 -27.920 -31.777 1.00 8.95 185 ALA A CA 1
ATOM 1405 C C . ALA A 1 166 ? -2.019 -27.112 -33.006 1.00 7.57 185 ALA A C 1
ATOM 1406 O O . ALA A 1 166 ? -3.177 -27.127 -33.383 1.00 8.15 185 ALA A O 1
ATOM 1408 N N . THR A 1 167 ? -1.088 -26.379 -33.609 1.00 7.62 186 THR A N 1
ATOM 1409 C CA . THR A 1 167 ? -1.428 -25.591 -34.793 1.00 7.55 186 THR A CA 1
ATOM 1410 C C . THR A 1 167 ? -1.846 -26.505 -35.926 1.00 6.76 186 THR A C 1
ATOM 1411 O O . THR A 1 167 ? -2.823 -26.254 -36.623 1.00 7.50 186 THR A O 1
ATOM 1415 N N . ALA A 1 168 ? -1.080 -27.592 -36.128 1.00 6.47 187 ALA A N 1
ATOM 1416 C CA . ALA A 1 168 ? -1.403 -28.533 -37.178 1.00 6.87 187 ALA A CA 1
ATOM 1417 C C . ALA A 1 168 ? -2.764 -29.184 -36.936 1.00 6.56 187 ALA A C 1
ATOM 1418 O O . ALA A 1 168 ? -3.556 -29.329 -37.846 1.00 7.44 187 ALA A O 1
ATOM 1420 N N . ARG A 1 169 ? -3.040 -29.584 -35.686 1.00 7.18 188 ARG A N 1
ATOM 1421 C CA A ARG A 1 169 ? -4.326 -30.192 -35.335 0.50 7.93 188 ARG A CA 1
ATOM 1422 C CA B ARG A 1 169 ? -4.313 -30.218 -35.446 0.50 7.76 188 ARG A CA 1
ATOM 1423 C C . ARG A 1 169 ? -5.481 -29.257 -35.694 1.00 7.12 188 ARG A C 1
ATOM 1424 O O . ARG A 1 169 ? -6.521 -29.670 -36.208 1.00 7.59 188 ARG A O 1
ATOM 1439 N N . ALA A 1 170 ? -5.324 -27.993 -35.328 1.00 7.43 189 ALA A N 1
ATOM 1440 C CA . ALA A 1 170 ? -6.377 -27.019 -35.570 1.00 7.99 189 ALA A CA 1
ATOM 1441 C C . ALA A 1 170 ? -6.603 -26.828 -37.082 1.00 7.67 189 ALA A C 1
ATOM 1442 O O . ALA A 1 170 ? -7.743 -26.730 -37.537 1.00 8.69 189 ALA A O 1
ATOM 1444 N N . PHE A 1 171 ? -5.522 -26.773 -37.840 1.00 7.10 190 PHE A N 1
ATOM 1445 C CA . PHE A 1 171 ? -5.637 -26.589 -39.266 1.00 7.18 190 PHE A CA 1
ATOM 1446 C C . PHE A 1 171 ? -6.295 -27.796 -39.908 1.00 6.81 190 PHE A C 1
ATOM 1447 O O . PHE A 1 171 ? -7.193 -27.683 -40.754 1.00 7.28 190 PHE A O 1
ATOM 1455 N N . VAL A 1 172 ? -5.841 -29.001 -39.525 1.00 6.60 191 VAL A N 1
ATOM 1456 C CA . VAL A 1 172 ? -6.411 -30.202 -40.055 1.00 6.75 191 VAL A CA 1
ATOM 1457 C C . VAL A 1 172 ? -7.877 -30.344 -39.734 1.00 6.68 191 VAL A C 1
ATOM 1458 O O . VAL A 1 172 ? -8.658 -30.796 -40.568 1.00 7.04 191 VAL A O 1
ATOM 1462 N N . ALA A 1 173 ? -8.312 -29.912 -38.550 1.00 7.00 192 ALA A N 1
ATOM 1463 C CA . ALA A 1 173 ? -9.717 -29.971 -38.223 1.00 7.96 192 ALA A CA 1
ATOM 1464 C C . ALA A 1 173 ? -10.574 -29.201 -39.227 1.00 7.78 192 ALA A C 1
ATOM 1465 O O . ALA A 1 173 ? -11.709 -29.603 -39.543 1.00 9.35 192 ALA A O 1
ATOM 1467 N N . LYS A 1 174 ? -10.056 -28.074 -39.750 1.00 7.05 193 LYS A N 1
ATOM 1468 C CA . LYS A 1 174 ? -10.710 -27.248 -40.710 1.00 6.93 193 LYS A CA 1
ATOM 1469 C C . LYS A 1 174 ? -10.479 -27.678 -42.153 1.00 7.02 193 LYS A C 1
ATOM 1470 O O . LYS A 1 174 ? -11.148 -27.164 -43.049 1.00 8.05 193 LYS A O 1
ATOM 1476 N N . ASN A 1 175 ? -9.548 -28.592 -42.383 1.00 6.69 194 ASN A N 1
ATOM 1477 C CA . ASN A 1 175 ? -9.127 -29.004 -43.708 1.00 6.72 194 ASN A CA 1
ATOM 1478 C C . ASN A 1 175 ? -9.091 -30.527 -43.769 1.00 6.63 194 ASN A C 1
ATOM 1479 O O . ASN A 1 175 ? -8.024 -31.134 -43.727 1.00 7.08 194 ASN A O 1
ATOM 1484 N N . PRO A 1 176 ? -10.249 -31.156 -43.893 1.00 7.46 195 PRO A N 1
ATOM 1485 C CA . PRO A 1 176 ? -10.320 -32.608 -43.827 1.00 7.61 195 PRO A CA 1
ATOM 1486 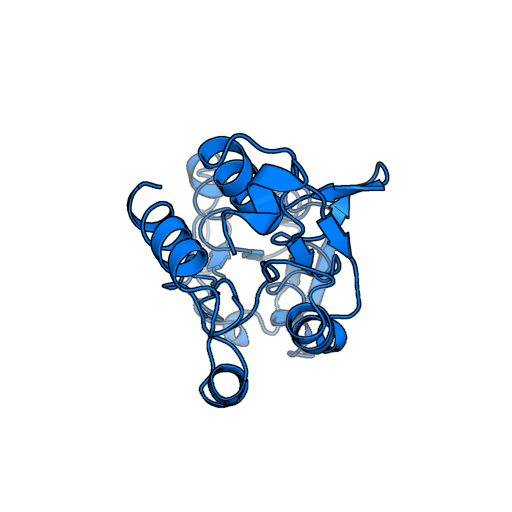C C . PRO A 1 176 ? -9.826 -33.311 -45.096 1.00 7.46 195 PRO A C 1
ATOM 1487 O O . PRO A 1 176 ? -9.872 -34.549 -45.140 1.00 8.20 195 PRO A O 1
ATOM 1491 N N . ASP A 1 177 ? -9.291 -32.587 -46.073 1.00 6.88 196 ASP A N 1
ATOM 1492 C CA . ASP A 1 177 ? -8.449 -33.194 -47.099 1.00 6.82 196 ASP A CA 1
ATOM 1493 C C . ASP A 1 177 ? -7.086 -33.595 -46.544 1.00 6.38 196 ASP A C 1
ATOM 1494 O O . ASP A 1 177 ? -6.338 -34.280 -47.285 1.00 6.90 196 ASP A O 1
ATOM 1499 N N . LEU A 1 178 ? -6.739 -33.224 -45.339 1.00 6.30 197 LEU A N 1
ATOM 1500 C CA . LEU A 1 178 ? -5.473 -33.520 -44.701 1.00 6.10 197 LEU A CA 1
ATOM 1501 C C . LEU A 1 178 ? -5.694 -34.423 -43.490 1.00 6.16 197 LEU A C 1
ATOM 1502 O O . LEU A 1 178 ? -6.777 -34.432 -42.922 1.00 7.32 197 LEU A O 1
ATOM 1507 N N . VAL A 1 179 ? -4.625 -35.121 -43.093 1.00 6.30 198 VAL A N 1
ATOM 1508 C CA A VAL A 1 179 ? -4.605 -35.867 -41.869 0.50 6.21 198 VAL A CA 1
ATOM 1509 C CA B VAL A 1 179 ? -4.592 -35.885 -41.850 0.50 6.21 198 VAL A CA 1
ATOM 1510 C C . VAL A 1 179 ? -3.258 -35.713 -41.228 1.00 5.94 198 VAL A C 1
ATOM 1511 O O . VAL A 1 179 ? -2.259 -35.410 -41.886 1.00 6.17 198 VAL A O 1
ATOM 1518 N N . ILE A 1 180 ? -3.193 -35.954 -39.924 1.00 6.26 199 ILE A N 1
ATOM 1519 C CA A ILE A 1 180 ? -1.932 -36.116 -39.223 0.50 6.22 199 ILE A CA 1
ATOM 1520 C CA B ILE A 1 180 ? -1.907 -36.112 -39.222 0.50 6.28 199 ILE A CA 1
ATOM 1521 C C . ILE A 1 180 ? -1.508 -37.554 -39.320 1.00 6.42 199 ILE A C 1
ATOM 1522 O O . ILE A 1 180 ? -2.293 -38.457 -38.989 1.00 7.04 199 ILE A O 1
ATOM 1531 N N . SER A 1 181 ? -0.274 -37.819 -39.782 1.00 6.70 200 SER A N 1
ATOM 1532 C CA . SER A 1 181 ? 0.243 -39.165 -39.985 1.00 7.21 200 SER A CA 1
ATOM 1533 C C . SER A 1 181 ? 1.155 -39.639 -38.889 1.00 7.17 200 SER A C 1
ATOM 1534 O O . SER A 1 181 ? 1.413 -40.852 -38.797 1.00 8.33 200 SER A O 1
ATOM 1537 N N . SER A 1 182 ? 1.711 -38.748 -38.095 1.00 7.79 201 SER A N 1
ATOM 1538 C CA . SER A 1 182 ? 2.639 -39.073 -37.051 1.00 8.17 201 SER A CA 1
ATOM 1539 C C . SER A 1 182 ? 1.982 -38.828 -35.635 1.00 7.92 201 SER A C 1
ATOM 1540 O O . SER A 1 182 ? 0.999 -38.148 -35.495 1.00 9.51 201 SER A O 1
ATOM 1543 N N . GLY A 1 183 ? 2.645 -39.380 -34.643 1.00 9.24 202 GLY A N 1
ATOM 1544 C CA . GLY A 1 183 ? 2.523 -38.869 -33.320 1.00 9.35 202 GLY A CA 1
ATOM 1545 C C . GLY A 1 183 ? 3.440 -37.664 -33.117 1.00 8.92 202 GLY A C 1
ATOM 1546 O O . GLY A 1 183 ? 3.935 -37.065 -34.077 1.00 9.27 202 GLY A O 1
ATOM 1547 N N . VAL A 1 184 ? 3.628 -37.302 -31.879 1.00 9.56 203 VAL A N 1
ATOM 1548 C CA . VAL A 1 184 ? 4.404 -36.102 -31.575 1.00 9.90 203 VAL A CA 1
ATOM 1549 C C . VAL A 1 184 ? 5.875 -36.396 -31.669 1.00 10.30 203 VAL A C 1
ATOM 1550 O O . VAL A 1 184 ? 6.358 -37.370 -31.070 1.00 15.03 203 VAL A O 1
ATOM 1554 N N . LEU A 1 185 ? 6.585 -35.583 -32.430 1.00 8.59 204 LEU A N 1
ATOM 1555 C CA . LEU A 1 185 ? 8.006 -35.675 -32.655 1.00 9.16 204 LEU A CA 1
ATOM 1556 C C . LEU A 1 185 ? 8.693 -34.464 -32.035 1.00 9.28 204 LEU A C 1
ATOM 1557 O O . LEU A 1 185 ? 8.076 -33.429 -31.832 1.00 9.77 204 LEU A O 1
ATOM 1562 N N . SER A 1 186 ? 9.991 -34.573 -31.738 1.00 10.25 205 SER A N 1
ATOM 1563 C CA . SER A 1 186 ? 10.740 -33.419 -31.290 1.00 11.49 205 SER A CA 1
ATOM 1564 C C . SER A 1 186 ? 10.139 -32.772 -30.067 1.00 11.56 205 SER A C 1
ATOM 1565 O O . SER A 1 186 ? 10.038 -31.546 -30.012 1.00 14.38 205 SER A O 1
ATOM 1568 N N . SER A 1 187 ? 9.688 -33.573 -29.111 1.00 11.48 206 SER A N 1
ATOM 1569 C CA A SER A 1 187 ? 8.973 -33.109 -27.945 0.50 12.70 206 SER A CA 1
ATOM 1570 C CA B SER A 1 187 ? 8.962 -33.062 -27.981 0.50 12.66 206 SER A CA 1
ATOM 1571 C C . SER A 1 187 ? 9.863 -32.459 -26.918 1.00 14.53 206 SER A C 1
ATOM 1572 O O . SER A 1 187 ? 10.955 -33.003 -26.605 1.00 17.82 206 SER A O 1
ATOM 1577 N N . GLU A 1 188 ? 9.425 -31.363 -26.330 1.00 15.01 207 GLU A N 1
ATOM 1578 C CA . GLU A 1 188 ? 10.141 -30.829 -25.119 1.00 14.66 207 GLU A CA 1
ATOM 1579 C C . GLU A 1 188 ? 9.190 -29.863 -24.498 1.00 13.35 207 GLU A C 1
ATOM 1580 O O . GLU A 1 188 ? 8.122 -29.559 -25.041 1.00 15.05 207 GLU A O 1
ATOM 1586 N N . GLN A 1 189 ? 9.535 -29.471 -23.277 1.00 13.05 208 GLN A N 1
ATOM 1587 C CA . GLN A 1 189 ? 8.746 -28.677 -22.478 1.00 11.13 208 GLN A CA 1
ATOM 1588 C C . GLN A 1 189 ? 9.498 -27.385 -22.151 1.00 9.50 208 GLN A C 1
ATOM 1589 O O . GLN A 1 189 ? 10.693 -27.380 -21.894 1.00 11.23 208 GLN A O 1
ATOM 1595 N N . TYR A 1 190 ? 8.745 -26.290 -22.132 1.00 8.65 209 TYR A N 1
ATOM 1596 C CA . TYR A 1 190 ? 9.291 -24.978 -21.768 1.00 8.46 209 TYR A CA 1
ATOM 1597 C C . TYR A 1 190 ? 8.751 -24.553 -20.428 1.00 8.33 209 TYR A C 1
ATOM 1598 O O . TYR A 1 190 ? 7.620 -24.841 -20.063 1.00 9.21 209 TYR A O 1
ATOM 1607 N N . GLY A 1 191 ? 9.590 -23.828 -19.696 1.00 8.34 210 GLY A N 1
ATOM 1608 C CA . GLY A 1 191 ? 9.253 -23.213 -18.438 1.00 8.22 210 GLY A CA 1
ATOM 1609 C C . GLY A 1 191 ? 9.634 -21.729 -18.422 1.00 7.73 210 GLY A C 1
ATOM 1610 O O . GLY A 1 191 ? 10.422 -21.264 -19.238 1.00 7.93 210 GLY A O 1
ATOM 1611 N N . ILE A 1 192 ? 9.059 -21.020 -17.455 1.00 7.52 211 ILE A N 1
ATOM 1612 C CA . ILE A 1 192 ? 9.366 -19.602 -17.242 1.00 7.50 211 ILE A CA 1
ATOM 1613 C C . ILE A 1 192 ? 10.444 -19.510 -16.180 1.00 7.22 211 ILE A C 1
ATOM 1614 O O . ILE A 1 192 ? 10.272 -20.040 -15.082 1.00 8.17 211 ILE A O 1
ATOM 1619 N N . ALA A 1 193 ? 11.560 -18.849 -16.499 1.00 7.36 212 ALA A N 1
ATOM 1620 C CA . ALA A 1 193 ? 12.627 -18.663 -15.522 1.00 7.95 212 ALA A CA 1
ATOM 1621 C C . ALA A 1 193 ? 12.349 -17.422 -14.669 1.00 7.24 212 ALA A C 1
ATOM 1622 O O . ALA A 1 193 ? 11.933 -16.385 -15.199 1.00 7.76 212 ALA A O 1
ATOM 1624 N N . VAL A 1 194 ? 12.613 -17.560 -13.381 1.00 7.87 213 VAL A N 1
ATOM 1625 C CA A VAL A 1 194 ? 12.406 -16.549 -12.384 0.50 8.81 213 VAL A CA 1
ATOM 1626 C CA B VAL A 1 194 ? 12.389 -16.562 -12.365 0.50 7.36 213 VAL A CA 1
ATOM 1627 C C . VAL A 1 194 ? 13.620 -16.529 -11.453 1.00 8.97 213 VAL A C 1
ATOM 1628 O O . VAL A 1 194 ? 14.185 -17.611 -11.203 1.00 9.32 213 VAL A O 1
ATOM 1635 N N . ARG A 1 195 ? 13.993 -15.380 -10.883 1.00 8.80 214 ARG A N 1
ATOM 1636 C CA . ARG A 1 195 ? 15.067 -15.399 -9.891 1.00 8.91 214 ARG A CA 1
ATOM 1637 C C . ARG A 1 195 ? 14.654 -16.241 -8.689 1.00 9.76 214 ARG A C 1
ATOM 1638 O O . ARG A 1 195 ? 13.509 -16.192 -8.258 1.00 10.04 214 ARG A O 1
ATOM 1646 N N . LYS A 1 196 ? 15.623 -16.968 -8.126 1.00 9.80 215 LYS A N 1
ATOM 1647 C CA . LYS A 1 196 ? 15.320 -17.838 -7.013 1.00 10.07 215 LYS A CA 1
ATOM 1648 C C . LYS A 1 196 ? 14.688 -17.118 -5.808 1.00 11.15 215 LYS A C 1
ATOM 1649 O O . LYS A 1 196 ? 13.850 -17.712 -5.121 1.00 11.93 215 LYS A O 1
ATOM 1655 N N . GLU A 1 197 ? 15.087 -15.900 -5.556 1.00 11.16 216 GLU A N 1
ATOM 1656 C CA . GLU A 1 197 ? 14.569 -15.190 -4.394 1.00 11.08 216 GLU A CA 1
ATOM 1657 C C . GLU A 1 197 ? 13.162 -14.658 -4.603 1.00 11.60 216 GLU A C 1
ATOM 1658 O O . GLU A 1 197 ? 12.524 -14.248 -3.625 1.00 12.66 216 GLU A O 1
ATOM 1664 N N . ASP A 1 198 ? 12.655 -14.619 -5.851 1.00 10.94 217 ASP A N 1
ATOM 1665 C CA . ASP A 1 198 ? 11.359 -13.990 -6.143 1.00 10.48 217 ASP A CA 1
ATOM 1666 C C . ASP A 1 198 ? 10.256 -15.047 -6.024 1.00 10.58 217 ASP A C 1
ATOM 1667 O O . ASP A 1 198 ? 9.641 -15.463 -6.995 1.00 10.57 217 ASP A O 1
ATOM 1672 N N . THR A 1 199 ? 10.070 -15.473 -4.795 1.00 11.91 218 THR A N 1
ATOM 1673 C CA . THR A 1 199 ? 9.165 -16.585 -4.534 1.00 12.56 218 THR A CA 1
ATOM 1674 C C . THR A 1 199 ? 7.711 -16.205 -4.787 1.00 11.19 218 THR A C 1
ATOM 1675 O O . THR A 1 199 ? 6.982 -17.071 -5.270 1.00 11.25 218 THR A O 1
ATOM 1679 N N . ASP A 1 200 ? 7.297 -14.961 -4.480 1.00 11.81 219 ASP A N 1
ATOM 1680 C CA . ASP A 1 200 ? 5.944 -14.605 -4.684 1.00 11.56 219 ASP A CA 1
ATOM 1681 C C . ASP A 1 200 ? 5.598 -14.601 -6.165 1.00 10.65 219 ASP A C 1
ATOM 1682 O O . ASP A 1 200 ? 4.484 -14.989 -6.532 1.00 11.93 219 ASP A O 1
ATOM 1687 N N . LEU A 1 201 ? 6.532 -14.177 -6.986 1.00 10.01 220 LEU A N 1
ATOM 1688 C CA . LEU A 1 201 ? 6.312 -14.102 -8.425 1.00 9.78 220 LEU A CA 1
ATOM 1689 C C . LEU A 1 201 ? 6.211 -15.505 -9.006 1.00 9.34 220 LEU A C 1
ATOM 1690 O O . LEU A 1 201 ? 5.334 -15.789 -9.834 1.00 9.45 220 LEU A O 1
ATOM 1695 N N . LEU A 1 202 ? 7.083 -16.418 -8.575 1.00 9.51 221 LEU A N 1
ATOM 1696 C CA . LEU A 1 202 ? 6.983 -17.815 -9.015 1.00 9.50 221 LEU A CA 1
ATOM 1697 C C . LEU A 1 202 ? 5.661 -18.427 -8.641 1.00 9.49 221 LEU A C 1
ATOM 1698 O O . LEU A 1 202 ? 5.026 -19.098 -9.452 1.00 10.16 221 LEU A O 1
ATOM 1703 N N . GLU A 1 203 ? 5.253 -18.236 -7.403 1.00 10.14 222 GLU A N 1
ATOM 1704 C CA . GLU A 1 203 ? 3.963 -18.753 -6.953 1.00 11.71 222 GLU A CA 1
ATOM 1705 C C . GLU A 1 203 ? 2.822 -18.237 -7.770 1.00 10.25 222 GLU A C 1
ATOM 1706 O O . GLU A 1 203 ? 1.897 -18.971 -8.144 1.00 11.38 222 GLU A O 1
ATOM 1712 N N . PHE A 1 204 ? 2.818 -16.934 -8.035 1.00 10.29 223 PHE A N 1
ATOM 1713 C CA . PHE A 1 204 ? 1.772 -16.312 -8.819 1.00 10.10 223 PHE A CA 1
ATOM 1714 C C . PHE A 1 204 ? 1.760 -16.929 -10.208 1.00 9.46 223 PHE A C 1
ATOM 1715 O O . PHE A 1 204 ? 0.681 -17.270 -10.714 1.00 9.99 223 PHE A O 1
ATOM 1723 N N . ILE A 1 205 ? 2.915 -17.034 -10.839 1.00 9.25 224 ILE A N 1
ATOM 1724 C CA . ILE A 1 205 ? 2.971 -17.604 -12.177 1.00 9.05 224 ILE A CA 1
ATOM 1725 C C . ILE A 1 205 ? 2.465 -19.055 -12.195 1.00 9.47 224 ILE A C 1
ATOM 1726 O O . ILE A 1 205 ? 1.686 -19.405 -13.080 1.00 9.59 224 ILE A O 1
ATOM 1731 N N . ASN A 1 206 ? 2.864 -19.868 -11.237 1.00 9.64 225 ASN A N 1
ATOM 1732 C CA . ASN A 1 206 ? 2.382 -21.215 -11.204 1.00 10.15 225 ASN A CA 1
ATOM 1733 C C . ASN A 1 206 ? 0.866 -21.255 -11.051 1.00 10.65 225 ASN A C 1
ATOM 1734 O O . ASN A 1 206 ? 0.193 -22.144 -11.622 1.00 11.38 225 ASN A O 1
ATOM 1739 N N . SER A 1 207 ? 0.318 -20.351 -10.248 1.00 11.40 226 SER A N 1
ATOM 1740 C CA A SER A 1 207 ? -1.103 -20.262 -10.106 0.25 12.36 226 SER A CA 1
ATOM 1741 C CA B SER A 1 207 ? -1.127 -20.276 -10.098 0.25 12.05 226 SER A CA 1
ATOM 1742 C CA C SER A 1 207 ? -1.109 -20.284 -10.126 0.50 12.20 226 SER A CA 1
ATOM 1743 C C . SER A 1 207 ? -1.808 -19.922 -11.437 1.00 12.55 226 SER A C 1
ATOM 1744 O O . SER A 1 207 ? -2.825 -20.529 -11.835 1.00 14.49 226 SER A O 1
ATOM 1751 N N . VAL A 1 208 ? -1.250 -18.972 -12.170 1.00 11.08 227 VAL A N 1
ATOM 1752 C CA . VAL A 1 208 ? -1.746 -18.630 -13.495 1.00 11.11 227 VAL A CA 1
ATOM 1753 C C . VAL A 1 208 ? -1.731 -19.843 -14.392 1.00 10.74 227 VAL A C 1
ATOM 1754 O O . VAL A 1 208 ? -2.695 -20.125 -15.075 1.00 11.69 227 VAL A O 1
ATOM 1758 N N . LEU A 1 209 ? -0.610 -20.530 -14.442 1.00 10.55 228 LEU A N 1
ATOM 1759 C CA . LEU A 1 209 ? -0.491 -21.638 -15.368 1.00 10.76 228 LEU A CA 1
ATOM 1760 C C . LEU A 1 209 ? -1.565 -22.695 -15.099 1.00 11.81 228 LEU A C 1
ATOM 1761 O O . LEU A 1 209 ? -2.088 -23.284 -16.026 1.00 12.53 228 LEU A O 1
ATOM 1766 N N . ARG A 1 210 ? -1.827 -22.948 -13.804 1.00 12.43 229 ARG A N 1
ATOM 1767 C CA . ARG A 1 210 ? -2.882 -23.940 -13.490 1.00 14.27 229 ARG A CA 1
ATOM 1768 C C . ARG A 1 210 ? -4.232 -23.462 -13.969 1.00 13.34 229 ARG A C 1
ATOM 1769 O O . ARG A 1 210 ? -5.087 -24.277 -14.358 1.00 16.23 229 ARG A O 1
ATOM 1777 N N . GLU A 1 211 ? -4.496 -22.162 -13.943 1.00 13.01 230 GLU A N 1
ATOM 1778 C CA . GLU A 1 211 ? -5.771 -21.586 -14.312 1.00 13.03 230 GLU A CA 1
ATOM 1779 C C . GLU A 1 211 ? -5.972 -21.392 -15.800 1.00 13.13 230 GLU A C 1
ATOM 1780 O O . GLU A 1 211 ? -7.119 -21.200 -16.248 1.00 15.26 230 GLU A O 1
ATOM 1786 N N . LEU A 1 212 ? -4.904 -21.451 -16.586 1.00 13.42 231 LEU A N 1
ATOM 1787 C CA . LEU A 1 212 ? -5.057 -21.288 -18.040 1.00 14.89 231 LEU A CA 1
ATOM 1788 C C . LEU A 1 212 ? -5.902 -22.358 -18.663 1.00 18.59 231 LEU A C 1
ATOM 1789 O O . LEU A 1 212 ? -5.447 -23.014 -19.690 1.00 26.54 231 LEU A O 1
#

Solvent-accessible surface area: 10470 Å² total; per-residue (Å²): 24,26,107,98,0,110,103,81,32,74,0,20,0,0,0,10,16,108,35,13,25,7,0,55,78,48,120,131,53,83,44,47,12,69,0,9,71,17,0,110,45,0,3,155,80,15,66,23,132,48,113,45,41,74,43,100,67,126,22,0,28,72,14,0,86,92,123,151,0,1,0,0,0,3,14,2,41,53,42,125,139,59,84,158,73,1,20,23,4,66,59,36,47,106,9,2,12,0,0,0,1,86,122,118,53,141,54,78,3,118,51,15,105,64,0,78,67,77,26,0,0,0,14,90,27,4,19,0,12,86,34,0,48,136,62,153,37,11,136,26,39,114,40,102,104,70,66,55,0,0,86,25,0,70,160,53,137,6,52,0,0,0,5,9,14,63,23,0,112,59,24,23,83,159,22,95,56,4,42,39,12,13,50,73,34,39,78,74,87,2,0,0,0,0,13,105,112,10,82,65,0,28,97,56,0,19,42,4,26,173,118,110

CATH classification: 3.40.190.10

Radius of gyration: 18.96 Å; Cα contacts (8 Å, |Δi|>4): 477; chains: 1; bounding box: 33×45×50 Å

B-factor: mean 13.69, std 7.37, range [3.31, 54.13]

Foldseek 3Di:
DLVVCVVVQEAEEEEAQLEPQQWHQDPVGDTHHPLVVLQCLLCVVSVGHYDYDHDDPVCRLVCQVVVVHFKYRYQAFDDPVSVVFWDWADFQDWWFKFKKFFPPDPQQDADLVSQQQWEEEEEPRYPQCVVNVVRVRHNYDYDPDVVVRVVCRVVVVGGIYMDTVVVVVVVCVVPVSMDTRYDTHPIGTDTMIGGPVPVVSSVSSNVVSVVD

Nearest PDB structures (foldseek):
  6q3u-assembly1_A  TM=6.153E-01  e=2.362E-43  Thermotoga maritima MSB8
  6svf-assembly1_A  TM=6.323E-01  e=1.222E-42  Thermotoga maritima MSB8
  4psh-assembly1_B  TM=6.173E-01  e=2.026E-42  Thermotoga maritima MSB8
  6ggv-assembly1_A  TM=6.255E-01  e=1.852E-41  Thermotoga maritima MSB8
  4zv2-assembly1_A  TM=5.928E-01  e=8.402E-29  synthetic construct

Organism: Thermotoga maritima (strain ATCC 43589 / DSM 3109 / JCM 10099 / NBRC 100826 / MSB8) (NCBI:txid243274)

Secondary structure (DSSP, 8-state):
-HHHHHHHTEEEEEE-SEETTTEEE-TTS-EESHHHHHHHHHHHHHT-EEEEEE--GGGHHHHHHHTS-SEE-SS-B--HHHHTT-EEPSP-EEEEEEEEEESSSS----SGGGGTTSEEEEETTSHHHHHHHT-TTSEEEEESSHHHHHHHHHTTSSSEEEEEHHHHHHHHHH-TTEEE-S--EEEEEE--EE-TT-HHHHHHHHHHHHH-